Protein AF-A0AAN4ZJK4-F1 (afdb_monomer_lite)

Radius of gyration: 37.12 Å; chains: 1; bounding box: 80×54×122 Å

pLDDT: mean 71.79, std 18.99, range [32.19, 94.19]

Secondary structure (DSSP, 8-state):
---S-TTTTT---TTSPPP-----------STTHHHHGGGGG-TTTHHHHHHH-TTTTTSS---TTS-------------PPPPPGGGHHHHHHTGGGTT-TT---HHHHHH-TTTTT------S------PPP-PPPPPTTTHHHHHHTGGGTTSTTTS-HHHHHH-TTTTT----SS----------------------GGGHHHHHHHGGGTTSTTHHHHHHHH-TTTTT----------------PPPP---PPPP---S-GGGTT-GGGGG-GGGHHHHHHH-TTTTTS---

InterPro domains:
  IPR003582 ShKT domain [PF01549] (26-61)
  IPR003582 ShKT domain [PF01549] (82-119)
  IPR003582 ShKT domain [PF01549] (198-234)
  IPR003582 ShKT domain [PF01549] (260-295)
  IPR003582 ShKT domain [PS51670] (27-61)
  IPR003582 ShKT domain [PS51670] (261-295)
  IPR003582 ShKT domain [SM00254] (26-62)
  IPR003582 ShKT domain [SM00254] (81-122)
  IPR003582 ShKT domain [SM00254] (136-177)
  IPR003582 ShKT domain [SM00254] (197-237)
  IPR003582 ShKT domain [SM00254] (260-296)

Organism: NCBI:txid1317129

Foldseek 3Di:
DPPPDCPPPVQDDPVRDGDPDPDPPPQDAQDPCLLVCLVCCPPPVCVVVCCVHPCVSSVVDDDDPPDDDPPPDDDDPPQPQDDFAPVCVVVLVVCLVVLPDPPPNPPVCQVGVCNSSVPRDDPDPDPPPPPDPPPQDDFAPVCVVVLVVCLVCCPPPPCVDPVCLVGNCRSNVHDDDPPDDDDDDDDDDDDDDDDPQDDFAPVCVVVLVVCLVCCPPPPCVVVCLVGVCRSNVPDDPDDDDPPPPPDPDDDDDDDPDPDDDDAQDPCLVVCLVLCPPVVCVVVCVPGVCVSSVVDDD

Structure (mmCIF, N/CA/C/O backbone):
data_AF-A0AAN4ZJK4-F1
#
_entry.id   AF-A0AAN4ZJK4-F1
#
loop_
_atom_site.group_PDB
_atom_site.id
_atom_site.type_symbol
_atom_site.label_atom_id
_atom_site.label_alt_id
_atom_site.label_comp_id
_atom_site.label_asym_id
_atom_site.label_entity_id
_atom_site.label_seq_id
_atom_site.pdbx_PDB_ins_code
_atom_site.Cartn_x
_atom_site.Cartn_y
_atom_site.Cartn_z
_atom_site.occupancy
_atom_site.B_iso_or_equiv
_atom_site.auth_seq_id
_atom_site.auth_comp_id
_atom_site.auth_asym_id
_atom_site.auth_atom_id
_atom_site.pdbx_PDB_model_num
ATOM 1 N N . MET A 1 1 ? 44.904 19.300 -70.817 1.00 40.44 1 MET A N 1
ATOM 2 C CA . MET A 1 1 ? 44.643 20.603 -70.163 1.00 40.44 1 MET A CA 1
ATOM 3 C C . MET A 1 1 ? 43.526 20.457 -69.135 1.00 40.44 1 MET A C 1
ATOM 5 O O . MET A 1 1 ? 42.362 20.509 -69.503 1.00 40.44 1 MET A O 1
ATOM 9 N N . ARG A 1 2 ? 43.853 20.261 -67.856 1.00 44.22 2 ARG A N 1
ATOM 10 C CA . ARG A 1 2 ? 42.944 20.557 -66.732 1.00 44.22 2 ARG A CA 1
ATOM 11 C C . ARG A 1 2 ? 43.787 21.158 -65.605 1.00 44.22 2 ARG A C 1
ATOM 13 O O . ARG A 1 2 ? 44.008 20.527 -64.588 1.00 44.22 2 ARG A O 1
ATOM 20 N N . ILE A 1 3 ? 44.359 22.333 -65.879 1.00 53.22 3 ILE A N 1
ATOM 21 C CA . ILE A 1 3 ? 45.264 23.056 -64.964 1.00 53.22 3 ILE A CA 1
ATOM 22 C C . ILE A 1 3 ? 44.586 24.294 -64.338 1.00 53.22 3 ILE A C 1
ATOM 24 O O . ILE A 1 3 ? 45.116 24.860 -63.399 1.00 53.22 3 ILE A O 1
ATOM 28 N N . ASN A 1 4 ? 43.377 24.696 -64.755 1.00 52.62 4 ASN A N 1
ATOM 29 C CA . ASN A 1 4 ? 42.874 26.041 -64.426 1.00 52.62 4 ASN A CA 1
ATOM 30 C C . ASN A 1 4 ? 41.478 26.095 -63.783 1.00 52.62 4 ASN A C 1
ATOM 32 O O . ASN A 1 4 ? 40.631 26.849 -64.254 1.00 52.62 4 ASN A O 1
ATOM 36 N N . CYS A 1 5 ? 41.202 25.341 -62.713 1.00 51.41 5 CYS A N 1
ATOM 37 C CA . CYS A 1 5 ? 40.004 25.634 -61.903 1.00 51.41 5 CYS A CA 1
ATOM 38 C C . CYS A 1 5 ? 40.052 25.118 -60.453 1.00 51.41 5 CYS A C 1
ATOM 40 O O . CYS A 1 5 ? 39.083 24.560 -59.954 1.00 51.41 5 CYS A O 1
ATOM 42 N N . ALA A 1 6 ? 41.181 25.300 -59.761 1.00 53.56 6 ALA A N 1
ATOM 43 C CA . ALA A 1 6 ? 41.309 24.910 -58.349 1.00 53.56 6 ALA A CA 1
ATOM 44 C C . ALA A 1 6 ? 40.778 25.965 -57.353 1.00 53.56 6 ALA A C 1
ATOM 46 O O . ALA A 1 6 ? 40.632 25.663 -56.178 1.00 53.56 6 ALA A O 1
ATOM 47 N N . LYS A 1 7 ? 40.481 27.200 -57.796 1.00 50.03 7 LYS A N 1
ATOM 48 C CA . LYS A 1 7 ? 40.103 28.306 -56.890 1.00 50.03 7 LYS A CA 1
ATOM 49 C C . LYS A 1 7 ? 38.601 28.555 -56.735 1.00 50.03 7 LYS A C 1
ATOM 51 O O . LYS A 1 7 ? 38.203 29.168 -55.755 1.00 50.03 7 LYS A O 1
ATOM 56 N N . THR A 1 8 ? 37.759 28.104 -57.666 1.00 54.81 8 THR A N 1
ATOM 57 C CA . THR A 1 8 ? 36.293 28.298 -57.585 1.00 54.81 8 THR A CA 1
ATOM 58 C C . THR A 1 8 ? 35.551 27.071 -57.076 1.00 54.81 8 THR A C 1
ATOM 60 O O . THR A 1 8 ? 34.438 27.191 -56.574 1.00 54.81 8 THR A O 1
ATOM 63 N N . CYS A 1 9 ? 36.166 25.896 -57.179 1.00 55.03 9 CYS A N 1
ATOM 64 C CA . CYS A 1 9 ? 35.652 24.666 -56.606 1.00 55.03 9 CYS A CA 1
ATOM 65 C C . CYS A 1 9 ? 36.565 24.332 -55.429 1.00 55.03 9 CYS A C 1
ATOM 67 O O . CYS A 1 9 ? 37.730 24.019 -55.649 1.00 55.03 9 CYS A O 1
ATOM 69 N N . VAL A 1 10 ? 36.050 24.469 -54.209 1.00 55.84 10 VAL A N 1
ATOM 70 C CA . VAL A 1 10 ? 36.728 24.255 -52.919 1.00 55.84 10 VAL A CA 1
ATOM 71 C C . VAL A 1 10 ? 37.272 22.818 -52.823 1.00 55.84 10 VAL A C 1
ATOM 73 O O . VAL A 1 10 ? 36.664 21.958 -52.198 1.00 55.84 10 VAL A O 1
ATOM 76 N N . TYR A 1 11 ? 38.375 22.525 -53.512 1.00 53.19 11 TYR A N 1
ATOM 77 C CA . TYR A 1 11 ? 38.957 21.179 -53.598 1.00 53.19 11 TYR A CA 1
ATOM 78 C C . TYR A 1 11 ? 40.435 21.120 -53.210 1.00 53.19 11 TYR A C 1
ATOM 80 O O . TYR A 1 11 ? 40.941 20.019 -53.024 1.00 53.19 11 TYR A O 1
ATOM 88 N N . CYS A 1 12 ? 41.130 22.250 -53.054 1.00 53.06 12 CYS A N 1
ATOM 89 C CA . CYS A 1 12 ? 42.523 22.289 -52.599 1.00 53.06 12 CYS A CA 1
ATOM 90 C C . CYS A 1 12 ? 42.744 23.491 -51.670 1.00 53.06 12 CYS A C 1
ATOM 92 O O . CYS A 1 12 ? 42.201 24.565 -51.930 1.00 53.06 12 CYS A O 1
ATOM 94 N N . ASN A 1 13 ? 43.555 23.308 -50.624 1.00 57.88 13 ASN A N 1
ATOM 95 C CA . ASN A 1 13 ? 44.078 24.401 -49.798 1.00 57.88 13 ASN A CA 1
ATOM 96 C C . ASN A 1 13 ? 45.263 25.090 -50.513 1.00 57.88 13 ASN A C 1
ATOM 98 O O . ASN A 1 13 ? 45.833 24.532 -51.457 1.00 57.88 13 ASN A O 1
ATOM 102 N N . ASP A 1 14 ? 45.618 26.312 -50.095 1.00 58.22 14 ASP A N 1
ATOM 103 C CA . ASP A 1 14 ? 46.607 27.184 -50.765 1.00 58.22 14 ASP A CA 1
ATOM 104 C C . ASP A 1 14 ? 48.031 26.593 -50.870 1.00 58.22 14 ASP A C 1
ATOM 106 O O . ASP A 1 14 ? 48.850 27.073 -51.654 1.00 58.22 14 ASP A O 1
ATOM 110 N N . ASP A 1 15 ? 48.325 25.529 -50.128 1.00 61.25 15 ASP A N 1
ATOM 111 C CA . ASP A 1 15 ? 49.585 24.785 -50.114 1.00 61.25 15 ASP A CA 1
ATOM 112 C C . ASP A 1 15 ? 49.640 23.622 -51.127 1.00 61.25 15 ASP A C 1
ATOM 114 O O . ASP A 1 15 ? 50.643 22.914 -51.210 1.00 61.25 15 ASP A O 1
ATOM 118 N N . GLY A 1 16 ? 48.593 23.422 -51.937 1.00 57.16 16 GLY A N 1
ATOM 119 C CA . GLY A 1 16 ? 48.565 22.381 -52.973 1.00 57.16 16 GLY A CA 1
ATOM 120 C C . GLY A 1 16 ? 48.470 20.951 -52.428 1.00 57.16 16 GLY A C 1
ATOM 121 O O . GLY A 1 16 ? 48.561 19.993 -53.198 1.00 57.16 16 GLY A O 1
ATOM 122 N N . SER A 1 17 ? 48.259 20.803 -51.121 1.00 51.75 17 SER A N 1
ATOM 123 C CA . SER A 1 17 ? 48.002 19.521 -50.480 1.00 51.75 17 SER A CA 1
ATOM 124 C C . SER A 1 17 ? 46.529 19.123 -50.678 1.00 51.75 17 SER A C 1
ATOM 126 O O . SER A 1 17 ? 45.648 19.998 -50.661 1.00 51.75 17 SER A O 1
ATOM 128 N N . PRO A 1 18 ? 46.215 17.830 -50.902 1.00 51.00 18 PRO A N 1
ATOM 129 C CA . PRO A 1 18 ? 44.831 17.365 -50.880 1.00 51.00 18 PRO A CA 1
ATOM 130 C C . PRO A 1 18 ? 44.187 17.765 -49.542 1.00 51.00 18 PRO A C 1
ATOM 132 O O . PRO A 1 18 ? 44.875 17.734 -48.520 1.00 51.00 18 PRO A O 1
ATOM 135 N N . PRO A 1 19 ? 42.898 18.160 -49.518 1.00 49.72 19 PRO A N 1
ATOM 136 C CA . PRO A 1 19 ? 42.221 18.510 -48.279 1.00 49.72 19 PRO A CA 1
ATOM 137 C C . PRO A 1 19 ? 42.368 17.321 -47.343 1.00 49.72 19 PRO A C 1
ATOM 139 O O . PRO A 1 19 ? 41.951 16.216 -47.690 1.00 49.72 19 PRO A O 1
ATOM 142 N N . THR A 1 20 ? 43.037 17.533 -46.211 1.00 49.88 20 THR A N 1
ATOM 143 C CA . THR A 1 20 ? 43.257 16.507 -45.201 1.00 49.88 20 THR A CA 1
ATOM 144 C C . THR A 1 20 ? 41.887 15.972 -44.822 1.00 49.88 20 THR A C 1
ATOM 146 O O . THR A 1 20 ? 41.103 16.664 -44.170 1.00 49.88 20 THR A O 1
ATOM 149 N N . THR A 1 21 ? 41.561 14.779 -45.324 1.00 46.19 21 THR A N 1
ATOM 150 C CA . THR A 1 21 ? 40.375 14.033 -44.925 1.00 46.19 21 THR A CA 1
ATOM 151 C C . THR A 1 21 ? 40.377 14.034 -43.403 1.00 46.19 21 THR A C 1
ATOM 153 O O . THR A 1 21 ? 41.402 13.635 -42.842 1.00 46.19 21 THR A O 1
ATOM 156 N N . PRO A 1 22 ? 39.318 14.530 -42.734 1.00 41.94 22 PRO A N 1
ATOM 157 C CA . PRO A 1 22 ? 39.264 14.474 -41.287 1.00 41.94 22 PRO A CA 1
ATOM 158 C C . PRO A 1 22 ? 39.457 13.012 -40.899 1.00 41.94 22 PRO A C 1
ATOM 160 O O . PRO A 1 22 ? 38.705 12.134 -41.327 1.00 41.94 22 PRO A O 1
ATOM 163 N N . GLU A 1 23 ? 40.559 12.779 -40.194 1.00 52.22 23 GLU A N 1
ATOM 164 C CA . GLU A 1 23 ? 40.930 11.522 -39.569 1.00 52.22 23 GLU A CA 1
ATOM 165 C C . GLU A 1 23 ? 39.679 10.952 -38.887 1.00 52.22 23 GLU A C 1
ATOM 167 O O . GLU A 1 23 ? 38.946 11.728 -38.263 1.00 52.22 23 GLU A O 1
ATOM 172 N N . PRO A 1 24 ? 39.343 9.665 -39.087 1.00 51.56 24 PRO A N 1
ATOM 173 C CA . PRO A 1 24 ? 38.101 9.116 -38.571 1.00 51.56 24 PRO A CA 1
ATOM 174 C C . PRO A 1 24 ? 38.121 9.288 -37.056 1.00 51.56 24 PRO A C 1
ATOM 176 O O . PRO A 1 24 ? 38.900 8.625 -36.376 1.00 51.56 24 PRO A O 1
ATOM 179 N N . GLU A 1 25 ? 37.301 10.216 -36.547 1.00 57.25 25 GLU A N 1
ATOM 180 C CA . GLU A 1 25 ? 37.051 10.359 -35.118 1.00 57.25 25 GLU A CA 1
ATOM 181 C C . GLU A 1 25 ? 36.771 8.954 -34.597 1.00 57.25 25 GLU A C 1
ATOM 183 O O . GLU A 1 25 ? 35.876 8.280 -35.116 1.00 57.25 25 GLU A O 1
ATOM 188 N N . GLU A 1 26 ? 37.602 8.484 -33.664 1.00 66.19 26 GLU A N 1
ATOM 189 C CA . GLU A 1 26 ? 37.512 7.137 -33.120 1.00 66.19 26 GLU A CA 1
ATOM 190 C C . GLU A 1 26 ? 36.058 6.862 -32.754 1.00 66.19 26 GLU A C 1
ATOM 192 O O . GLU A 1 26 ? 35.507 7.455 -31.822 1.00 66.19 26 GLU A O 1
ATOM 197 N N . CYS A 1 27 ? 35.406 6.003 -33.540 1.00 79.38 27 CYS A N 1
ATOM 198 C CA . CYS A 1 27 ? 34.006 5.732 -33.319 1.00 79.38 27 CYS A CA 1
ATOM 199 C C . CYS A 1 27 ? 33.888 4.771 -32.148 1.00 79.38 27 CYS A C 1
ATOM 201 O O . CYS A 1 27 ? 33.886 3.551 -32.311 1.00 79.38 27 CYS A O 1
ATOM 203 N N . ILE A 1 28 ? 33.862 5.349 -30.957 1.00 85.50 28 ILE A N 1
ATOM 204 C CA . ILE A 1 28 ? 33.834 4.645 -29.689 1.00 85.50 28 ILE A CA 1
ATOM 205 C C . ILE A 1 28 ? 32.726 5.270 -28.849 1.00 85.50 28 ILE A C 1
ATOM 207 O O . ILE A 1 28 ? 32.511 6.484 -28.843 1.00 85.50 28 ILE A O 1
ATOM 211 N N . ASP A 1 29 ? 32.003 4.422 -28.131 1.00 90.19 29 ASP A N 1
ATOM 212 C CA . ASP A 1 29 ? 31.051 4.880 -27.133 1.00 90.19 29 ASP A CA 1
ATOM 213 C C . ASP A 1 29 ? 31.810 5.512 -25.958 1.00 90.19 29 ASP A C 1
ATOM 215 O O . ASP A 1 29 ? 32.623 4.871 -25.293 1.00 90.19 29 ASP A O 1
ATOM 219 N N . THR A 1 30 ? 31.559 6.795 -25.710 1.00 87.69 30 THR A N 1
ATOM 220 C CA . THR A 1 30 ? 32.221 7.573 -24.651 1.00 87.69 30 THR A CA 1
ATOM 221 C C . THR A 1 30 ? 31.427 7.573 -23.344 1.00 87.69 30 THR A C 1
ATOM 223 O O . THR A 1 30 ? 31.998 7.794 -22.275 1.00 87.69 30 THR A O 1
ATOM 226 N N . ASP A 1 31 ? 30.118 7.303 -23.398 1.00 88.12 31 ASP A N 1
ATOM 227 C CA . ASP A 1 31 ? 29.268 7.144 -22.213 1.00 88.12 31 ASP A CA 1
ATOM 228 C C . ASP A 1 31 ? 29.240 5.675 -21.744 1.00 88.12 31 ASP A C 1
ATOM 230 O O . ASP A 1 31 ? 29.108 4.744 -22.531 1.00 88.12 31 ASP A O 1
ATOM 234 N N . LYS A 1 32 ? 29.274 5.454 -20.424 1.00 88.56 32 LYS A N 1
ATOM 235 C CA . LYS A 1 32 ? 29.218 4.102 -19.827 1.00 88.56 32 LYS A CA 1
ATOM 236 C C . LYS A 1 32 ? 27.835 3.448 -19.899 1.00 88.56 32 LYS A C 1
ATOM 238 O O . LYS A 1 32 ? 27.728 2.231 -19.843 1.00 88.56 32 LYS A O 1
ATOM 243 N N . ASP A 1 33 ? 26.785 4.255 -20.038 1.00 90.81 33 ASP A N 1
ATOM 244 C CA . ASP A 1 33 ? 25.392 3.794 -20.025 1.00 90.81 33 ASP A CA 1
ATOM 245 C C . ASP A 1 33 ? 24.800 3.670 -21.438 1.00 90.81 33 ASP A C 1
ATOM 247 O O . ASP A 1 33 ? 23.579 3.741 -21.602 1.00 90.81 33 ASP A O 1
ATOM 251 N N . CYS A 1 34 ? 25.635 3.565 -22.476 1.00 90.19 34 CYS A N 1
ATOM 252 C CA . CYS A 1 34 ? 25.156 3.528 -23.856 1.00 90.19 34 CYS A CA 1
ATOM 253 C C . CYS A 1 34 ? 24.194 2.360 -24.111 1.00 90.19 34 CYS A C 1
ATOM 255 O O . CYS A 1 34 ? 23.153 2.570 -24.734 1.00 90.19 34 CYS A O 1
ATOM 257 N N . GLU A 1 35 ? 24.457 1.177 -23.544 1.00 90.50 35 GLU A N 1
ATOM 258 C CA . GLU A 1 35 ? 23.571 0.007 -23.660 1.00 90.50 35 GLU A CA 1
ATOM 259 C C . GLU A 1 35 ? 22.161 0.291 -23.116 1.00 90.50 35 GLU A C 1
ATOM 261 O O . GLU A 1 35 ? 21.160 0.024 -23.787 1.00 90.50 35 GLU A O 1
ATOM 266 N N . VAL A 1 36 ? 22.075 0.921 -21.939 1.00 90.56 36 VAL A N 1
ATOM 267 C CA . VAL A 1 36 ? 20.803 1.295 -21.295 1.00 90.56 36 VAL A CA 1
ATOM 268 C C . VAL A 1 36 ? 20.097 2.407 -22.078 1.00 90.56 36 VAL A C 1
ATOM 270 O O . VAL A 1 36 ? 18.872 2.433 -22.183 1.00 90.56 36 VAL A O 1
ATOM 273 N N . LYS A 1 37 ? 20.866 3.327 -22.669 1.00 87.88 37 LYS A N 1
ATOM 274 C CA . LYS A 1 37 ? 20.358 4.472 -23.441 1.00 87.88 37 LYS A CA 1
ATOM 275 C C . LYS A 1 37 ? 20.100 4.150 -24.917 1.00 87.88 37 LYS A C 1
ATOM 277 O O . LYS A 1 37 ? 19.678 5.041 -25.653 1.00 87.88 37 LYS A O 1
ATOM 282 N N . SER A 1 38 ? 20.268 2.903 -25.354 1.00 88.94 38 SER A N 1
ATOM 283 C CA . SER A 1 38 ? 20.064 2.475 -26.748 1.00 88.94 38 SER A CA 1
ATOM 284 C C . SER A 1 38 ? 18.655 2.788 -27.292 1.00 88.94 38 SER A C 1
ATOM 286 O O . SER A 1 38 ? 18.483 3.106 -28.472 1.00 88.94 38 SER A O 1
ATOM 288 N N . GLY A 1 39 ? 17.634 2.830 -26.428 1.00 89.81 39 GLY A N 1
ATOM 289 C CA . GLY A 1 39 ? 16.282 3.277 -26.792 1.00 89.81 39 GLY A CA 1
ATOM 290 C C . GLY A 1 39 ? 16.200 4.741 -27.261 1.00 89.81 39 GLY A C 1
ATOM 291 O O . GLY A 1 39 ? 15.287 5.113 -28.004 1.00 89.81 39 GLY A O 1
ATOM 292 N N . LEU A 1 40 ? 17.174 5.582 -26.893 1.00 91.38 40 LEU A N 1
ATOM 293 C CA . LEU A 1 40 ? 17.231 7.002 -27.257 1.00 91.38 40 LEU A CA 1
ATOM 294 C C . LEU A 1 40 ? 17.819 7.246 -28.652 1.00 91.38 40 LEU A C 1
ATOM 296 O O . LEU A 1 40 ? 17.628 8.335 -29.198 1.00 91.38 40 LEU A O 1
ATOM 300 N N . CYS A 1 41 ? 18.461 6.249 -29.271 1.00 92.12 41 CYS A N 1
ATOM 301 C CA . CYS A 1 41 ? 19.093 6.372 -30.592 1.00 92.12 41 CYS A CA 1
ATOM 302 C C . CYS A 1 41 ? 18.106 6.815 -31.690 1.00 92.12 41 CYS A C 1
ATOM 304 O O . CYS A 1 41 ? 18.474 7.516 -32.634 1.00 92.12 41 CYS A O 1
ATOM 306 N N . ARG A 1 42 ? 16.825 6.439 -31.564 1.00 90.19 42 ARG A N 1
ATOM 307 C CA . ARG A 1 42 ? 15.760 6.780 -32.529 1.00 90.19 42 ARG A CA 1
ATOM 308 C C . ARG A 1 42 ? 14.982 8.046 -32.160 1.00 90.19 42 ARG A C 1
ATOM 310 O O . ARG A 1 42 ? 14.178 8.523 -32.961 1.00 90.19 42 ARG A O 1
ATOM 317 N N . ASN A 1 43 ? 15.210 8.609 -30.974 1.00 92.81 43 ASN A N 1
ATOM 318 C CA . ASN A 1 43 ? 14.494 9.791 -30.512 1.00 92.81 43 ASN A CA 1
ATOM 319 C C . ASN A 1 43 ? 15.126 11.062 -31.101 1.00 92.81 43 ASN A C 1
ATOM 321 O O . ASN A 1 43 ? 16.292 11.359 -30.848 1.00 92.81 43 ASN A O 1
ATOM 325 N N . LYS A 1 44 ? 14.349 11.848 -31.860 1.00 90.25 44 LYS A N 1
ATOM 326 C CA . LYS A 1 44 ? 14.825 13.067 -32.544 1.00 90.25 44 LYS A CA 1
ATOM 327 C C . LYS A 1 44 ? 15.497 14.071 -31.602 1.00 90.25 44 LYS A C 1
ATOM 329 O O . LYS A 1 44 ? 16.468 14.700 -32.010 1.00 90.25 44 LYS A O 1
ATOM 334 N N . ASN A 1 45 ? 15.027 14.175 -30.358 1.00 89.44 45 ASN A N 1
ATOM 335 C CA . ASN A 1 45 ? 15.561 15.123 -29.376 1.00 89.44 45 ASN A CA 1
ATOM 336 C C . ASN A 1 45 ? 16.926 14.691 -28.819 1.00 89.44 45 ASN A C 1
ATOM 338 O O . ASN A 1 45 ? 17.746 15.536 -28.477 1.00 89.44 45 ASN A O 1
ATOM 342 N N . TYR A 1 46 ? 17.190 13.382 -28.761 1.00 87.75 46 TYR A N 1
ATOM 343 C CA . TYR A 1 46 ? 18.413 12.819 -28.173 1.00 87.75 46 TYR A CA 1
ATOM 344 C C . TYR A 1 46 ? 19.392 12.279 -29.216 1.00 87.75 46 TYR A C 1
ATOM 346 O O . TYR A 1 46 ? 20.537 11.983 -28.886 1.00 87.75 46 TYR A O 1
ATOM 354 N N . LYS A 1 47 ? 18.989 12.221 -30.490 1.00 88.25 47 LYS A N 1
ATOM 355 C CA . LYS A 1 47 ? 19.805 11.719 -31.599 1.00 88.25 47 LYS A CA 1
ATOM 356 C C . LYS A 1 47 ? 2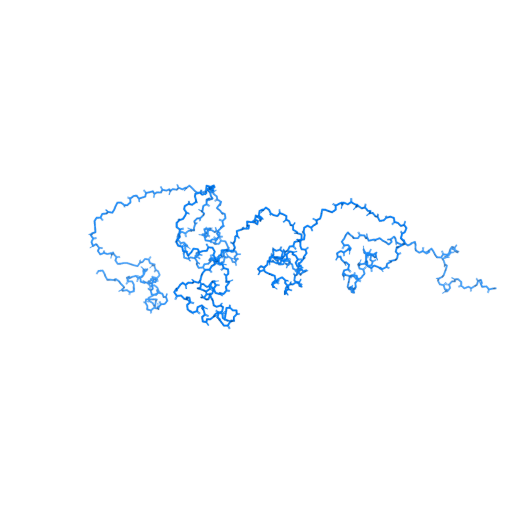1.165 12.415 -31.698 1.00 88.25 47 LYS A C 1
ATOM 358 O O . LYS A 1 47 ? 22.165 11.744 -31.905 1.00 88.25 47 LYS A O 1
ATOM 363 N N . SER A 1 48 ? 21.224 13.737 -31.507 1.00 87.94 48 SER A N 1
ATOM 364 C CA . SER A 1 48 ? 22.492 14.487 -31.555 1.00 87.94 48 SER A CA 1
ATOM 365 C C . SER A 1 48 ? 23.442 14.120 -30.407 1.00 87.94 48 SER A C 1
ATOM 367 O O . SER A 1 48 ? 24.646 14.012 -30.620 1.00 87.94 48 SER A O 1
ATOM 369 N N . MET A 1 49 ? 22.908 13.877 -29.205 1.00 88.06 49 MET A N 1
ATOM 370 C CA . MET A 1 49 ? 23.695 13.411 -28.059 1.00 88.06 49 MET A CA 1
ATOM 371 C C . MET A 1 49 ? 24.181 11.978 -28.283 1.00 88.06 49 MET A C 1
ATOM 373 O O . MET A 1 49 ? 25.354 11.690 -28.072 1.00 88.06 49 MET A O 1
ATOM 377 N N . MET A 1 50 ? 23.292 11.100 -28.747 1.00 91.19 50 MET A N 1
ATOM 378 C CA . MET A 1 50 ? 23.599 9.698 -29.017 1.00 91.19 50 MET A CA 1
ATOM 379 C C . MET A 1 50 ? 24.635 9.534 -30.134 1.00 91.19 50 MET A C 1
ATOM 381 O O . MET A 1 50 ? 25.516 8.695 -30.023 1.00 91.19 50 MET A O 1
ATOM 385 N N . LEU A 1 51 ? 24.601 10.390 -31.156 1.00 89.31 51 LEU A N 1
ATOM 386 C CA . LEU A 1 51 ? 25.592 10.401 -32.233 1.00 89.31 51 LEU A CA 1
ATOM 387 C C . LEU A 1 51 ? 26.994 10.815 -31.767 1.00 89.31 51 LEU A C 1
ATOM 389 O O . LEU A 1 51 ? 27.971 10.409 -32.375 1.00 89.31 51 LEU A O 1
ATOM 393 N N . LYS A 1 52 ? 27.105 11.594 -30.686 1.00 88.62 52 LYS A N 1
ATOM 394 C CA . LYS A 1 52 ? 28.403 11.987 -30.113 1.00 88.62 52 LYS A CA 1
ATOM 395 C C . LYS A 1 52 ? 28.892 11.038 -29.026 1.00 88.62 52 LYS A C 1
ATOM 397 O O . LYS A 1 52 ? 30.091 10.880 -28.849 1.00 88.62 52 LYS A O 1
ATOM 402 N N . ARG A 1 53 ? 27.968 10.480 -28.240 1.00 90.31 53 ARG A N 1
ATOM 403 C CA . ARG A 1 53 ? 28.307 9.737 -27.021 1.00 90.31 53 ARG A CA 1
ATOM 404 C C . ARG A 1 53 ? 28.210 8.229 -27.146 1.00 90.31 53 ARG A C 1
ATOM 406 O O . ARG A 1 53 ? 28.942 7.533 -26.457 1.00 90.31 53 ARG A O 1
ATOM 413 N N . CYS A 1 54 ? 27.308 7.754 -27.994 1.00 92.94 54 CYS A N 1
ATOM 414 C CA . CYS A 1 54 ? 27.028 6.338 -28.184 1.00 92.94 54 CYS A CA 1
ATOM 415 C C . CYS A 1 54 ? 26.949 5.956 -29.679 1.00 92.94 54 CYS A C 1
ATOM 417 O O . CYS A 1 54 ? 25.968 5.323 -30.093 1.00 92.94 54 CYS A O 1
ATOM 419 N N . PRO A 1 55 ? 27.894 6.396 -30.535 1.00 90.81 55 PRO A N 1
ATOM 420 C CA . PRO A 1 55 ? 27.788 6.181 -31.972 1.00 90.81 55 PRO A CA 1
ATOM 421 C C . PRO A 1 55 ? 27.884 4.702 -32.375 1.00 90.81 55 PRO A C 1
ATOM 423 O O . PRO A 1 55 ? 27.241 4.320 -33.356 1.00 90.81 55 PRO A O 1
ATOM 426 N N . VAL A 1 56 ? 28.597 3.866 -31.612 1.00 90.38 56 VAL A N 1
ATOM 427 C CA . VAL A 1 56 ? 28.714 2.422 -31.868 1.00 90.38 56 VAL A CA 1
ATOM 428 C C . VAL A 1 56 ? 27.440 1.716 -31.425 1.00 90.38 56 VAL A C 1
ATOM 430 O O . VAL A 1 56 ? 26.811 1.034 -32.234 1.00 90.38 56 VAL A O 1
ATOM 433 N N . THR A 1 57 ? 26.995 1.942 -30.183 1.00 90.69 57 THR A N 1
ATOM 434 C CA . THR A 1 57 ? 25.755 1.335 -29.662 1.00 90.69 57 THR A CA 1
ATOM 435 C C . THR A 1 57 ? 24.531 1.709 -30.504 1.00 90.69 57 THR A C 1
ATOM 437 O O . THR A 1 57 ? 23.639 0.886 -30.715 1.00 90.69 57 THR A O 1
ATOM 440 N N . CYS A 1 58 ? 24.474 2.936 -31.025 1.00 90.50 58 CYS A N 1
ATOM 441 C CA . CYS A 1 58 ? 23.379 3.373 -31.889 1.00 90.50 58 CYS A CA 1
ATOM 442 C C . CYS A 1 58 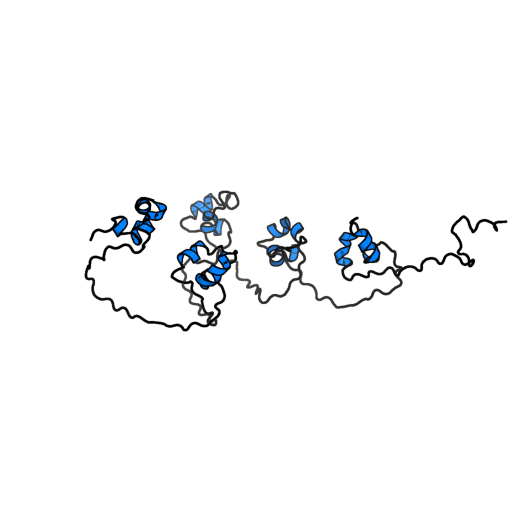? 23.535 2.984 -33.366 1.00 90.50 58 CYS A C 1
ATOM 444 O O . CYS A 1 58 ? 22.631 3.274 -34.156 1.00 90.50 58 CYS A O 1
ATOM 446 N N . GLY A 1 59 ? 24.650 2.356 -33.750 1.00 88.06 59 GLY A N 1
ATOM 447 C CA . GLY A 1 59 ? 24.930 1.954 -35.129 1.00 88.06 59 GLY A CA 1
ATOM 448 C C . GLY A 1 59 ? 25.093 3.131 -36.093 1.00 88.06 59 GLY A C 1
ATOM 449 O O . GLY A 1 59 ? 24.775 3.011 -37.274 1.00 88.06 59 GLY A O 1
ATOM 450 N N . PHE A 1 60 ? 25.534 4.290 -35.597 1.00 86.88 60 PHE A N 1
ATOM 451 C CA . PHE A 1 60 ? 25.814 5.469 -36.422 1.00 86.88 60 PHE A CA 1
ATOM 452 C C . PHE A 1 60 ? 27.172 5.401 -37.121 1.00 86.88 60 PHE A C 1
ATOM 454 O O . PHE A 1 60 ? 27.434 6.203 -38.015 1.00 86.88 60 PHE A O 1
ATOM 461 N N . CYS A 1 61 ? 28.002 4.429 -36.758 1.00 83.06 61 CYS A N 1
ATOM 462 C CA . CYS A 1 61 ? 29.238 4.111 -37.448 1.00 83.06 61 CYS A CA 1
ATOM 463 C C . CYS A 1 61 ? 29.403 2.598 -37.596 1.00 83.06 61 CYS A C 1
ATOM 465 O O . CYS A 1 61 ? 28.748 1.805 -36.918 1.00 83.06 61 CYS A O 1
ATOM 467 N N . ILE A 1 62 ? 30.300 2.215 -38.497 1.00 71.62 62 ILE A N 1
ATOM 468 C CA . ILE A 1 62 ? 30.684 0.831 -38.742 1.00 71.62 62 ILE A CA 1
ATOM 469 C C . ILE A 1 62 ? 32.096 0.693 -38.184 1.00 71.62 62 ILE A C 1
ATOM 471 O O . ILE A 1 62 ? 33.012 1.347 -38.675 1.00 71.62 62 ILE A O 1
ATOM 475 N N . VAL A 1 63 ? 32.255 -0.103 -37.130 1.00 68.94 63 VAL A N 1
ATOM 476 C CA . VAL A 1 63 ? 33.575 -0.495 -36.628 1.00 68.94 63 VAL A CA 1
ATOM 477 C C . VAL A 1 63 ? 33.986 -1.795 -37.315 1.00 68.94 63 VAL A C 1
ATOM 479 O O . VAL A 1 63 ? 33.204 -2.748 -37.357 1.00 68.94 63 VAL A O 1
ATOM 482 N N . ASP A 1 64 ? 35.192 -1.835 -37.879 1.00 60.72 64 ASP A N 1
ATOM 483 C CA . ASP A 1 64 ? 35.747 -3.063 -38.447 1.00 60.72 64 ASP A CA 1
ATOM 484 C C . ASP A 1 64 ? 36.011 -4.093 -37.328 1.00 60.72 64 ASP A C 1
ATOM 486 O O . ASP A 1 64 ? 36.522 -3.736 -36.261 1.00 60.72 64 ASP A O 1
ATOM 490 N N . PRO A 1 65 ? 35.694 -5.385 -37.534 1.00 58.06 65 PRO A N 1
ATOM 491 C CA . PRO A 1 65 ? 35.719 -6.416 -36.488 1.00 58.06 65 PRO A CA 1
ATOM 492 C C . PRO A 1 65 ? 37.126 -6.831 -36.008 1.00 58.06 65 PRO A C 1
ATOM 494 O O . PRO A 1 65 ? 37.268 -7.840 -35.320 1.00 58.06 65 PRO A O 1
ATOM 497 N N . THR A 1 66 ? 38.179 -6.090 -36.356 1.00 47.81 66 THR A N 1
ATOM 498 C CA . THR A 1 66 ? 39.577 -6.446 -36.064 1.00 47.81 66 THR A CA 1
ATOM 499 C C . THR A 1 66 ? 40.133 -5.877 -34.758 1.00 47.81 66 THR A C 1
ATOM 501 O O . THR A 1 66 ? 41.270 -6.187 -34.407 1.00 47.81 66 THR A O 1
ATOM 504 N N . THR A 1 67 ? 39.356 -5.103 -33.998 1.00 45.97 67 THR A N 1
ATOM 505 C CA . THR A 1 67 ? 39.803 -4.551 -32.709 1.00 45.97 67 THR A CA 1
ATOM 506 C C . THR A 1 67 ? 39.258 -5.399 -31.553 1.00 45.97 67 THR A C 1
ATOM 508 O O . THR A 1 67 ? 38.038 -5.544 -31.434 1.00 45.97 67 THR A O 1
ATOM 511 N N . PRO A 1 68 ? 40.110 -5.988 -30.689 1.00 43.31 68 PRO A N 1
ATOM 512 C CA . PRO A 1 68 ? 39.642 -6.816 -29.587 1.00 43.31 68 PRO A CA 1
ATOM 513 C C . PRO A 1 68 ? 38.804 -5.968 -28.627 1.00 43.31 68 PRO A C 1
ATOM 515 O O . PRO A 1 68 ? 39.288 -5.010 -28.025 1.00 43.31 68 PRO A O 1
ATOM 518 N N . LYS A 1 69 ? 37.531 -6.351 -28.481 1.00 47.53 69 LYS A N 1
ATOM 519 C CA . LYS A 1 69 ? 36.621 -5.875 -27.436 1.00 47.53 69 LYS A CA 1
ATOM 520 C C . LYS A 1 69 ? 37.366 -5.893 -26.091 1.00 47.53 69 LYS A C 1
ATOM 522 O O . LYS A 1 69 ? 37.960 -6.935 -25.785 1.00 47.53 69 LYS A O 1
ATOM 527 N N . PRO A 1 70 ? 37.317 -4.829 -25.261 1.00 41.81 70 PRO A N 1
ATOM 528 C CA . PRO A 1 70 ? 37.742 -4.930 -23.875 1.00 41.81 70 PRO A CA 1
ATOM 529 C C . PRO A 1 70 ? 36.847 -5.974 -23.209 1.00 41.81 70 PRO A C 1
ATOM 531 O O . PRO A 1 70 ? 35.696 -5.735 -22.850 1.00 41.81 70 PRO A O 1
ATOM 534 N N . THR A 1 71 ? 37.369 -7.193 -23.155 1.00 39.66 71 THR A N 1
ATOM 535 C CA . THR A 1 71 ? 36.719 -8.353 -22.572 1.00 39.66 71 THR A CA 1
ATOM 536 C C . THR A 1 71 ? 37.121 -8.341 -21.115 1.00 39.66 71 THR A C 1
ATOM 538 O O . THR A 1 71 ? 38.045 -9.033 -20.696 1.00 39.66 71 THR A O 1
ATOM 541 N N . THR A 1 72 ? 36.443 -7.512 -20.326 1.00 34.34 72 THR A N 1
ATOM 542 C CA . THR A 1 72 ? 36.396 -7.743 -18.886 1.00 34.34 72 THR A CA 1
ATOM 543 C C . THR A 1 72 ? 35.462 -8.925 -18.673 1.00 34.34 72 THR A C 1
ATOM 545 O O . THR A 1 72 ? 34.257 -8.783 -18.489 1.00 34.34 72 THR A O 1
ATOM 548 N N . SER A 1 73 ? 36.048 -10.117 -18.781 1.00 43.88 73 SER A N 1
ATOM 549 C CA . SER A 1 73 ? 35.493 -11.338 -18.223 1.00 43.88 73 SER A CA 1
ATOM 550 C C . SER A 1 73 ? 35.436 -11.149 -16.713 1.00 43.88 73 SER A C 1
ATOM 552 O O . SER A 1 73 ? 36.445 -11.235 -16.016 1.00 43.88 73 SER A O 1
ATOM 554 N N . THR A 1 74 ? 34.261 -10.816 -16.202 1.00 35.19 74 THR A N 1
ATOM 555 C CA . THR A 1 74 ? 33.900 -11.151 -14.833 1.00 35.19 74 THR A CA 1
ATOM 556 C C . THR A 1 74 ? 32.775 -12.148 -14.960 1.00 35.19 74 THR A C 1
ATOM 558 O O . THR A 1 74 ? 31.677 -11.819 -15.400 1.00 35.19 74 THR A O 1
ATOM 561 N N . GLU A 1 75 ? 33.141 -13.388 -14.666 1.00 44.62 75 GLU A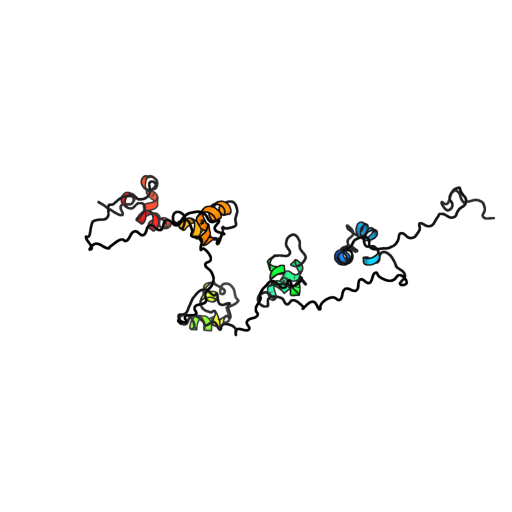 N 1
ATOM 562 C CA . GLU A 1 75 ? 32.275 -14.515 -14.372 1.00 44.62 75 GLU A CA 1
ATOM 563 C C . GLU A 1 75 ? 31.021 -14.004 -13.648 1.00 44.62 75 GLU A C 1
ATOM 565 O O . GLU A 1 75 ? 31.062 -13.555 -12.502 1.00 44.62 75 GLU A O 1
ATOM 570 N N . SER A 1 76 ? 29.920 -13.941 -14.395 1.00 42.25 76 SER A N 1
ATOM 571 C CA . SER A 1 76 ? 28.624 -13.534 -13.876 1.00 42.25 76 SER A CA 1
ATOM 572 C C . SER A 1 76 ? 28.114 -14.703 -13.039 1.00 42.25 76 SER A C 1
ATOM 574 O O . SER A 1 76 ? 27.996 -15.804 -13.586 1.00 42.25 76 SER A O 1
ATOM 576 N N . PRO A 1 77 ? 27.833 -14.527 -11.736 1.00 43.16 77 PRO A N 1
ATOM 577 C CA . PRO A 1 77 ? 27.127 -15.563 -11.013 1.00 43.16 77 PRO A CA 1
ATOM 578 C C . PRO A 1 77 ? 25.753 -15.671 -11.670 1.00 43.16 77 PRO A C 1
ATOM 580 O O . PRO A 1 77 ? 25.111 -14.652 -11.927 1.00 43.16 77 PRO A O 1
ATOM 583 N N . GLU A 1 78 ? 25.341 -16.896 -11.980 1.00 45.94 78 GLU A N 1
ATOM 584 C CA . GLU A 1 78 ? 23.995 -17.245 -12.424 1.00 45.94 78 GLU A CA 1
ATOM 585 C C . GLU A 1 78 ? 22.973 -16.414 -11.633 1.00 45.94 78 GLU A C 1
ATOM 587 O O . GLU A 1 78 ? 22.745 -16.641 -10.444 1.00 45.94 78 GLU A O 1
ATOM 592 N N . ILE A 1 79 ? 22.418 -15.373 -12.264 1.00 49.34 79 ILE A N 1
ATOM 593 C CA . ILE A 1 79 ? 21.411 -14.535 -11.624 1.00 49.34 79 ILE A CA 1
ATOM 594 C C . ILE A 1 79 ? 20.185 -15.425 -11.494 1.00 49.34 79 ILE A C 1
ATOM 596 O O . ILE A 1 79 ? 19.475 -15.675 -12.471 1.00 49.34 79 ILE A O 1
ATOM 600 N N . THR A 1 80 ? 19.963 -15.923 -10.280 1.00 53.28 80 THR A N 1
ATOM 601 C CA . THR A 1 80 ? 18.725 -16.564 -9.855 1.00 53.28 80 THR A CA 1
ATOM 602 C C . THR A 1 80 ? 17.568 -15.724 -10.375 1.00 53.28 80 THR A C 1
ATOM 604 O O . THR A 1 80 ? 17.380 -14.584 -9.946 1.00 53.28 80 THR A O 1
ATOM 607 N N . LYS A 1 81 ? 16.823 -16.257 -11.349 1.00 59.09 81 LYS A N 1
ATOM 608 C CA . LYS A 1 81 ? 15.652 -15.577 -11.903 1.00 59.09 81 LYS A CA 1
ATOM 609 C C . LYS A 1 81 ? 14.708 -15.254 -10.749 1.00 59.09 81 LYS A C 1
ATOM 611 O O . LYS A 1 81 ? 14.232 -16.150 -10.057 1.00 59.09 81 LYS A O 1
ATOM 616 N N . CYS A 1 82 ? 14.476 -13.968 -10.531 1.00 72.50 82 CYS A N 1
ATOM 617 C CA . CYS A 1 82 ? 13.506 -13.491 -9.564 1.00 72.50 82 CYS A CA 1
ATOM 618 C C . CYS A 1 82 ? 12.105 -13.789 -10.097 1.00 72.50 82 CYS A C 1
ATOM 620 O O . CYS A 1 82 ? 11.808 -13.491 -11.253 1.00 72.50 82 CYS A O 1
ATOM 622 N N . PHE A 1 83 ? 11.245 -14.352 -9.259 1.00 79.69 83 PHE A N 1
ATOM 623 C CA . PHE A 1 83 ? 9.827 -14.497 -9.569 1.00 79.69 83 PHE A CA 1
ATOM 624 C C . PHE A 1 83 ? 9.047 -13.353 -8.925 1.00 79.69 83 PHE A C 1
ATOM 626 O O . PHE A 1 83 ? 9.472 -12.788 -7.914 1.00 79.69 83 PHE A O 1
ATOM 633 N N . ASP A 1 84 ? 7.919 -12.993 -9.530 1.00 84.19 84 ASP A N 1
ATOM 634 C CA . ASP A 1 84 ? 6.980 -12.065 -8.906 1.00 84.19 84 ASP A CA 1
ATOM 635 C C . ASP A 1 84 ? 6.290 -12.717 -7.715 1.00 84.19 84 ASP A C 1
ATOM 637 O O . ASP A 1 84 ? 6.160 -13.943 -7.649 1.00 84.19 84 ASP A O 1
ATOM 641 N N . ASP A 1 85 ? 5.806 -11.886 -6.796 1.00 81.81 85 ASP A N 1
ATOM 642 C CA . ASP A 1 85 ? 4.905 -12.353 -5.755 1.00 81.81 85 ASP A CA 1
ATOM 643 C C . ASP A 1 85 ? 3.632 -12.916 -6.421 1.00 81.81 85 ASP A C 1
ATOM 645 O O . ASP A 1 85 ? 2.943 -12.183 -7.145 1.00 81.81 85 ASP A O 1
ATOM 649 N N . PRO A 1 86 ? 3.295 -14.202 -6.211 1.00 80.75 86 PRO A N 1
ATOM 650 C CA . PRO A 1 86 ? 2.145 -14.825 -6.855 1.00 80.75 86 PRO A CA 1
ATOM 651 C C . PRO A 1 86 ? 0.822 -14.146 -6.482 1.00 80.75 86 PRO A C 1
ATOM 653 O O . PRO A 1 86 ? -0.090 -14.122 -7.311 1.00 80.75 86 PRO A O 1
ATOM 656 N N . ALA A 1 87 ? 0.722 -13.523 -5.301 1.00 81.00 87 ALA A N 1
ATOM 657 C CA . ALA A 1 87 ? -0.462 -12.762 -4.903 1.00 81.00 87 ALA A CA 1
ATOM 658 C C . ALA A 1 87 ? -0.643 -11.477 -5.730 1.00 81.00 87 ALA A C 1
ATOM 660 O O . ALA A 1 87 ? -1.754 -10.960 -5.842 1.00 81.00 87 ALA A O 1
ATOM 661 N N . MET A 1 88 ? 0.434 -10.976 -6.343 1.00 79.06 88 MET A N 1
ATOM 662 C CA . MET A 1 88 ? 0.449 -9.721 -7.099 1.00 79.06 88 MET A CA 1
ATOM 663 C C . MET A 1 88 ? 0.665 -9.921 -8.600 1.00 79.06 88 MET A C 1
ATOM 665 O O . MET A 1 88 ? 0.764 -8.940 -9.335 1.00 79.06 88 MET A O 1
ATOM 669 N N . ALA A 1 89 ? 0.655 -11.162 -9.090 1.00 81.06 89 ALA A N 1
ATOM 670 C CA . ALA A 1 89 ? 0.924 -11.487 -10.490 1.00 81.06 89 ALA A CA 1
ATOM 671 C C . ALA A 1 89 ? 0.001 -10.754 -11.487 1.00 81.06 89 ALA A C 1
ATOM 673 O O . ALA A 1 89 ? 0.462 -10.312 -12.540 1.00 81.06 89 ALA A O 1
ATOM 674 N N . HIS A 1 90 ? -1.287 -10.581 -11.161 1.00 82.69 90 HIS A N 1
ATOM 675 C CA . HIS A 1 90 ? -2.223 -9.808 -11.993 1.00 82.69 90 HIS A CA 1
ATOM 676 C C . HIS A 1 90 ? -1.828 -8.327 -12.055 1.00 82.69 90 HIS A C 1
ATOM 678 O O . HIS A 1 90 ? -1.740 -7.742 -13.131 1.00 82.69 90 HIS A O 1
ATOM 684 N N . VAL A 1 91 ? -1.492 -7.748 -10.899 1.00 82.38 91 VAL A N 1
ATOM 685 C CA . VAL A 1 91 ? -1.077 -6.346 -10.766 1.00 82.38 91 VAL A CA 1
ATOM 686 C C . VAL A 1 91 ? 0.244 -6.098 -11.496 1.00 82.38 91 VAL A C 1
ATOM 688 O O . VAL A 1 91 ? 0.366 -5.079 -12.175 1.00 82.38 91 VAL A O 1
ATOM 691 N N . CYS A 1 92 ? 1.202 -7.026 -11.409 1.00 84.19 92 CYS A N 1
ATOM 692 C CA . CYS A 1 92 ? 2.475 -6.952 -12.127 1.00 84.19 92 CYS A CA 1
ATOM 693 C C . CYS A 1 92 ? 2.272 -6.982 -13.646 1.00 84.19 92 CYS A C 1
ATOM 695 O O . CYS A 1 92 ? 2.828 -6.140 -14.348 1.00 84.19 92 CYS A O 1
ATOM 697 N N . LYS A 1 93 ? 1.418 -7.881 -14.154 1.00 87.25 93 LYS A N 1
ATOM 698 C CA . LYS A 1 93 ? 1.112 -7.973 -15.591 1.00 87.25 93 LYS A CA 1
ATOM 699 C C . LYS A 1 93 ? 0.425 -6.716 -16.125 1.00 87.25 93 LYS A C 1
ATOM 701 O O . LYS A 1 93 ? 0.845 -6.182 -17.147 1.00 87.25 93 LYS A O 1
ATOM 706 N N . GLU A 1 94 ? -0.596 -6.216 -15.432 1.00 83.62 94 GLU A N 1
ATOM 707 C CA . GLU A 1 94 ? -1.337 -5.020 -15.862 1.00 83.62 94 GLU A CA 1
ATOM 708 C C . GLU A 1 94 ? -0.495 -3.740 -15.801 1.00 83.62 94 GLU A C 1
ATOM 710 O O . GLU A 1 94 ? -0.672 -2.822 -16.602 1.00 83.62 94 GLU A O 1
ATOM 715 N N . ASN A 1 95 ? 0.453 -3.676 -14.863 1.00 79.00 95 ASN A N 1
ATOM 716 C CA . ASN A 1 95 ? 1.262 -2.488 -14.607 1.00 79.00 95 ASN A CA 1
ATOM 717 C C . ASN A 1 95 ? 2.718 -2.627 -15.070 1.00 79.00 95 ASN A C 1
ATOM 719 O O . ASN A 1 95 ? 3.552 -1.821 -14.663 1.00 79.00 95 ASN A O 1
ATOM 723 N N . ALA A 1 96 ? 3.029 -3.577 -15.956 1.00 81.44 96 ALA A N 1
ATOM 724 C CA . ALA A 1 96 ? 4.384 -3.782 -16.480 1.00 81.44 96 ALA A CA 1
ATOM 725 C C . ALA A 1 96 ? 4.965 -2.515 -17.145 1.00 81.44 96 ALA A C 1
ATOM 727 O O . ALA A 1 96 ? 6.138 -2.192 -16.998 1.00 81.44 96 ALA A O 1
ATOM 728 N N . HIS A 1 97 ? 4.118 -1.708 -17.788 1.00 82.44 97 HIS A N 1
ATOM 729 C CA . HIS A 1 97 ? 4.505 -0.415 -18.365 1.00 82.44 97 HIS A CA 1
ATOM 730 C C . HIS A 1 97 ? 4.972 0.621 -17.319 1.00 82.44 97 HIS A C 1
ATOM 732 O O . HIS A 1 97 ? 5.555 1.643 -17.671 1.00 82.44 97 HIS A O 1
ATOM 738 N N . ARG A 1 98 ? 4.716 0.383 -16.025 1.00 76.88 98 ARG A N 1
ATOM 739 C CA . ARG A 1 98 ? 5.097 1.261 -14.906 1.00 76.88 98 ARG A CA 1
ATOM 740 C C . ARG A 1 98 ? 6.435 0.877 -14.273 1.00 76.88 98 ARG A C 1
ATOM 742 O O . ARG A 1 98 ? 6.855 1.545 -13.330 1.00 76.88 98 ARG A O 1
ATOM 749 N N . CYS A 1 99 ? 7.099 -0.168 -14.771 1.00 77.75 99 CYS A N 1
ATOM 750 C CA . CYS A 1 99 ? 8.427 -0.579 -14.310 1.00 77.75 99 CYS A CA 1
ATOM 751 C C . CYS A 1 99 ? 9.506 0.493 -14.580 1.00 77.75 99 CYS A C 1
ATOM 753 O O . CYS A 1 99 ? 10.502 0.544 -13.861 1.00 77.75 99 CYS A O 1
ATOM 755 N N . GLU A 1 100 ? 9.285 1.381 -15.559 1.00 71.50 100 GLU A N 1
ATOM 756 C CA . GLU A 1 100 ? 10.290 2.331 -16.069 1.00 71.50 100 GLU A CA 1
ATOM 757 C C . GLU A 1 100 ? 9.949 3.816 -15.818 1.00 71.50 100 GLU A C 1
ATOM 759 O O . GLU A 1 100 ? 10.693 4.705 -16.228 1.00 71.50 100 GLU A O 1
ATOM 764 N N . VAL A 1 101 ? 8.831 4.121 -15.145 1.00 70.31 101 VAL A N 1
ATOM 765 C CA . VAL A 1 101 ? 8.342 5.505 -14.995 1.00 70.31 101 VAL A CA 1
ATOM 766 C C . VAL A 1 101 ? 8.887 6.152 -13.711 1.00 70.31 101 VAL A C 1
ATOM 768 O O . VAL A 1 101 ? 8.442 5.859 -12.602 1.00 70.31 101 VAL A O 1
ATOM 771 N N . GLU A 1 102 ? 9.847 7.066 -13.858 1.00 63.72 102 GLU A N 1
ATOM 772 C CA . GLU A 1 102 ? 10.343 7.953 -12.788 1.00 63.72 102 GLU A CA 1
ATOM 773 C C . GLU A 1 102 ? 9.288 9.030 -12.416 1.00 63.72 102 GLU A C 1
ATOM 775 O O . GLU A 1 102 ? 8.497 9.428 -13.275 1.00 63.72 102 GLU A O 1
ATOM 780 N N . PRO A 1 103 ? 9.217 9.513 -11.154 1.00 54.44 103 PRO A N 1
ATOM 781 C CA . PRO A 1 103 ? 10.213 9.390 -10.085 1.00 54.44 103 PRO A CA 1
ATOM 782 C C . PRO A 1 103 ? 9.953 8.219 -9.126 1.00 54.44 103 PRO A C 1
ATOM 784 O O . PRO A 1 103 ? 10.519 8.145 -8.036 1.00 54.44 103 PRO A O 1
ATOM 787 N N . PHE A 1 104 ? 9.059 7.301 -9.496 1.00 49.38 104 PHE A N 1
ATOM 788 C CA . PHE A 1 104 ? 8.716 6.166 -8.659 1.00 49.38 104 PHE A CA 1
ATOM 789 C C . PHE A 1 104 ? 8.598 4.917 -9.522 1.00 49.38 104 PHE A C 1
ATOM 791 O O . PHE A 1 104 ? 7.488 4.524 -9.887 1.00 49.38 104 PHE A O 1
ATOM 798 N N . LYS A 1 105 ? 9.729 4.210 -9.689 1.00 61.16 105 LYS A N 1
ATOM 799 C CA . LYS A 1 105 ? 9.731 2.742 -9.607 1.00 61.16 105 LYS A CA 1
ATOM 800 C C . LYS A 1 105 ? 8.871 2.417 -8.401 1.00 61.16 105 LYS A C 1
ATOM 802 O O . LYS A 1 105 ? 9.320 2.622 -7.269 1.00 61.16 105 LYS A O 1
ATOM 807 N N . SER A 1 106 ? 7.581 2.148 -8.612 1.00 65.62 106 SER A N 1
ATOM 808 C CA . SER A 1 106 ? 6.660 2.249 -7.485 1.00 65.62 106 SER A CA 1
ATOM 809 C C . SER A 1 106 ? 7.185 1.287 -6.428 1.00 65.62 106 SER A C 1
ATOM 811 O O . SER A 1 106 ? 7.566 0.164 -6.760 1.00 65.62 106 SER A O 1
ATOM 813 N N . LYS A 1 107 ? 7.313 1.735 -5.172 1.00 70.44 107 LYS A N 1
ATOM 814 C CA . LYS A 1 107 ? 7.844 0.880 -4.091 1.00 70.44 107 LYS A CA 1
ATOM 815 C C . LYS A 1 107 ? 7.153 -0.489 -4.091 1.00 70.44 107 LYS A C 1
ATOM 817 O O . LYS A 1 107 ? 7.742 -1.489 -3.719 1.00 70.44 107 LYS A O 1
ATOM 822 N N . HIS A 1 108 ? 5.915 -0.496 -4.576 1.00 76.44 108 HIS A N 1
ATOM 823 C CA . HIS A 1 108 ? 5.108 -1.646 -4.919 1.00 76.44 108 HIS A CA 1
ATOM 824 C C . HIS A 1 108 ? 5.697 -2.542 -6.035 1.00 76.44 108 HIS A C 1
ATOM 826 O O . HIS A 1 108 ? 5.941 -3.714 -5.779 1.00 76.44 108 HIS A O 1
ATOM 832 N N . MET A 1 109 ? 5.984 -2.025 -7.237 1.00 78.75 109 MET A N 1
ATOM 833 C CA . MET A 1 109 ? 6.613 -2.794 -8.329 1.00 78.75 109 MET A CA 1
ATOM 834 C C . MET A 1 109 ? 8.016 -3.299 -7.959 1.00 78.75 109 MET A C 1
ATOM 836 O O . MET A 1 109 ? 8.337 -4.448 -8.236 1.00 78.75 109 MET A O 1
ATOM 840 N N . VAL A 1 110 ? 8.826 -2.494 -7.261 1.00 80.25 110 VAL A N 1
ATOM 841 C CA . VAL A 1 110 ? 10.169 -2.915 -6.802 1.00 80.25 110 VAL A CA 1
ATOM 842 C C . VAL A 1 110 ? 10.089 -4.021 -5.747 1.00 80.25 110 VAL A C 1
ATOM 844 O O . VAL A 1 110 ? 10.974 -4.870 -5.660 1.00 80.25 110 VAL A O 1
ATOM 847 N N . LYS A 1 111 ? 9.029 -4.023 -4.933 1.00 82.69 111 LYS A N 1
ATOM 848 C CA . LYS A 1 111 ? 8.839 -5.007 -3.866 1.00 82.69 111 LYS A CA 1
ATOM 849 C C . LYS A 1 111 ? 8.254 -6.322 -4.378 1.00 82.69 111 LYS A C 1
ATOM 851 O O . LYS A 1 111 ? 8.750 -7.369 -3.977 1.00 82.69 111 LYS A O 1
ATOM 856 N N . PHE A 1 112 ? 7.237 -6.260 -5.236 1.00 84.50 112 PHE A N 1
ATOM 857 C CA . PHE A 1 112 ? 6.406 -7.419 -5.582 1.00 84.50 112 PHE A CA 1
ATOM 858 C C . PHE A 1 112 ? 6.551 -7.894 -7.032 1.00 84.50 112 PHE A C 1
ATOM 860 O O . PHE A 1 112 ? 6.254 -9.050 -7.309 1.00 84.50 112 PHE A O 1
ATOM 867 N N . CYS A 1 113 ? 7.029 -7.042 -7.943 1.00 87.00 113 CYS A N 1
ATOM 868 C CA . CYS A 1 113 ? 7.102 -7.335 -9.378 1.00 87.00 113 CYS A CA 1
ATOM 869 C C . CYS A 1 113 ? 8.549 -7.432 -9.876 1.00 87.00 113 CYS A C 1
ATOM 871 O O . CYS A 1 113 ? 8.896 -6.920 -10.941 1.00 87.00 113 CYS A O 1
ATOM 873 N N . LYS A 1 114 ? 9.426 -8.034 -9.061 1.00 86.31 114 LYS A N 1
ATOM 874 C CA . LYS A 1 114 ? 10.863 -8.143 -9.350 1.00 86.31 114 LYS A CA 1
ATOM 875 C C . LYS A 1 114 ? 11.146 -8.979 -10.601 1.00 86.31 114 LYS A C 1
ATOM 877 O O . LYS A 1 114 ? 12.099 -8.669 -11.308 1.00 86.31 114 LYS A O 1
ATOM 882 N N . GLY A 1 115 ? 10.318 -9.981 -10.893 1.00 83.88 115 GLY A N 1
ATOM 883 C CA . GLY A 1 115 ? 10.424 -10.816 -12.089 1.00 83.88 115 GLY A CA 1
ATOM 884 C C . GLY A 1 115 ? 9.908 -10.113 -13.343 1.00 83.88 115 GLY A C 1
ATOM 885 O O . GLY A 1 115 ? 10.644 -9.997 -14.320 1.00 83.88 115 GLY A O 1
ATOM 886 N N . THR A 1 116 ? 8.685 -9.576 -13.304 1.00 85.75 116 THR A N 1
ATOM 887 C CA . THR A 1 116 ? 8.067 -8.849 -14.428 1.00 85.75 116 THR A CA 1
ATOM 888 C C . THR A 1 116 ? 8.864 -7.596 -14.799 1.00 85.75 116 THR A C 1
ATOM 890 O O . THR A 1 116 ? 9.006 -7.298 -15.980 1.00 85.75 116 THR A O 1
ATOM 893 N N . CYS A 1 117 ? 9.413 -6.873 -13.817 1.00 83.19 117 CYS A N 1
ATOM 894 C CA . CYS A 1 117 ? 10.192 -5.655 -14.056 1.00 83.19 117 CYS A CA 1
ATOM 895 C C . CYS A 1 117 ? 11.714 -5.881 -14.156 1.00 83.19 117 CYS A C 1
ATOM 897 O O . CYS A 1 117 ? 12.453 -4.908 -14.298 1.00 83.19 117 CYS A O 1
ATOM 899 N N . GLY A 1 118 ? 12.205 -7.121 -14.030 1.00 81.25 118 GLY A N 1
ATOM 900 C CA . GLY A 1 118 ? 13.639 -7.435 -14.107 1.00 81.25 118 GLY A CA 1
ATOM 901 C C . GLY A 1 118 ? 14.505 -6.752 -13.039 1.00 81.25 118 GLY A C 1
ATOM 902 O O . GLY A 1 118 ? 15.675 -6.459 -13.287 1.00 81.25 118 GLY A O 1
ATOM 903 N N . PHE A 1 119 ? 13.949 -6.456 -11.859 1.00 81.94 119 PHE A N 1
ATOM 904 C CA . PHE A 1 119 ? 14.705 -5.814 -10.781 1.00 81.94 119 PHE A CA 1
ATOM 905 C C . PHE A 1 119 ? 15.697 -6.796 -10.138 1.00 81.94 119 PHE A C 1
ATOM 907 O O . PHE A 1 119 ? 15.362 -7.967 -9.949 1.00 81.94 119 PHE A O 1
ATOM 914 N N . PRO A 1 120 ? 16.897 -6.333 -9.734 1.00 73.38 120 PRO A N 1
ATOM 915 C CA . PRO A 1 120 ? 17.879 -7.194 -9.089 1.00 73.38 120 PRO A CA 1
ATOM 916 C C . PRO A 1 120 ? 17.338 -7.719 -7.754 1.00 73.38 120 PRO A C 1
ATOM 918 O O . PRO A 1 120 ? 16.890 -6.949 -6.899 1.00 73.38 120 PRO A O 1
ATOM 921 N N . CYS A 1 121 ? 17.400 -9.036 -7.554 1.00 69.00 121 CYS A N 1
ATOM 922 C CA . CYS A 1 121 ? 17.169 -9.626 -6.243 1.00 69.00 121 CYS A CA 1
ATOM 923 C C . CYS A 1 121 ? 18.363 -9.316 -5.342 1.00 69.00 121 CYS A C 1
ATOM 925 O O . CYS A 1 121 ? 19.399 -9.970 -5.423 1.00 69.00 121 CYS A O 1
ATOM 927 N N . THR A 1 122 ? 18.221 -8.344 -4.446 1.00 63.25 122 THR A N 1
ATOM 928 C CA . THR A 1 122 ? 19.048 -8.327 -3.242 1.00 63.25 122 THR A CA 1
ATOM 929 C C . THR A 1 122 ? 18.632 -9.515 -2.371 1.00 63.25 122 THR A C 1
ATOM 931 O O . THR A 1 122 ? 17.431 -9.691 -2.130 1.00 63.25 122 THR A O 1
ATOM 934 N N . PRO A 1 123 ? 19.572 -10.356 -1.904 1.00 55.97 123 PRO A N 1
ATOM 935 C CA . PRO A 1 123 ? 19.294 -11.313 -0.846 1.00 55.97 123 PRO A CA 1
ATOM 936 C C . PRO A 1 123 ? 19.121 -10.527 0.457 1.00 55.97 123 PRO A C 1
ATOM 938 O O . PRO A 1 123 ? 20.029 -10.422 1.278 1.00 55.97 123 PRO A O 1
ATOM 941 N N . ASP A 1 124 ? 17.959 -9.904 0.630 1.00 47.25 124 ASP A N 1
ATOM 942 C CA . ASP A 1 124 ? 17.578 -9.362 1.923 1.00 47.25 124 ASP A CA 1
ATOM 943 C C . ASP A 1 124 ? 17.324 -10.536 2.874 1.00 47.25 124 ASP A C 1
ATOM 945 O O . ASP A 1 124 ? 16.587 -11.474 2.562 1.00 47.25 124 ASP A O 1
ATOM 949 N N . ARG A 1 125 ? 18.007 -10.484 4.023 1.00 47.41 125 ARG A N 1
ATOM 950 C CA . ARG A 1 125 ? 17.861 -11.362 5.191 1.00 47.41 125 ARG A CA 1
ATOM 951 C C . ARG A 1 125 ? 16.460 -11.980 5.302 1.00 47.41 125 ARG A C 1
ATOM 953 O O . ARG A 1 125 ? 15.485 -11.266 5.505 1.00 47.41 125 ARG A O 1
ATOM 960 N N . ASN A 1 126 ? 16.428 -13.314 5.298 1.00 44.91 126 ASN A N 1
ATOM 961 C CA . ASN A 1 126 ? 15.306 -14.164 5.698 1.00 44.91 126 ASN A CA 1
ATOM 962 C C . ASN A 1 126 ? 13.960 -13.841 5.034 1.00 44.91 126 ASN A C 1
ATOM 964 O O . ASN A 1 126 ? 13.012 -13.408 5.685 1.00 44.91 126 ASN A O 1
ATOM 968 N N . ILE A 1 127 ? 13.819 -14.240 3.772 1.00 43.16 127 ILE A N 1
ATOM 969 C CA . ILE A 1 127 ? 12.612 -14.986 3.408 1.00 43.16 127 ILE A CA 1
ATOM 970 C C . ILE A 1 127 ? 12.972 -16.456 3.592 1.00 43.16 127 ILE A C 1
ATOM 972 O O . ILE A 1 127 ? 13.386 -17.143 2.661 1.00 43.16 127 ILE A O 1
ATOM 976 N N . THR A 1 128 ? 12.869 -16.925 4.834 1.00 33.66 128 THR A N 1
ATOM 977 C CA . THR A 1 128 ? 12.702 -18.352 5.078 1.00 33.66 128 THR A CA 1
ATOM 978 C C . THR A 1 128 ? 11.400 -18.714 4.381 1.00 33.66 128 THR A C 1
ATOM 980 O O . THR A 1 128 ? 10.319 -18.352 4.843 1.00 33.66 128 THR A O 1
ATOM 983 N N . THR A 1 129 ? 11.492 -19.364 3.225 1.00 39.28 129 THR A N 1
ATOM 984 C CA . THR A 1 129 ? 10.383 -20.138 2.675 1.00 39.28 129 THR A CA 1
ATOM 985 C C . THR A 1 129 ? 10.201 -21.313 3.624 1.00 39.28 129 THR A C 1
ATOM 987 O O . THR A 1 129 ? 10.688 -22.417 3.405 1.00 39.28 129 THR A O 1
ATOM 990 N N . THR A 1 130 ? 9.553 -21.045 4.756 1.00 32.66 130 THR A N 1
ATOM 991 C CA . THR A 1 130 ? 8.909 -22.097 5.514 1.00 32.66 130 THR A CA 1
ATOM 992 C C . THR A 1 130 ? 7.788 -22.568 4.609 1.00 32.66 130 THR A C 1
ATOM 994 O O . THR A 1 130 ? 6.782 -21.883 4.433 1.00 32.66 130 THR A O 1
ATOM 997 N N . THR A 1 131 ? 7.996 -23.716 3.976 1.00 42.03 131 THR A N 1
ATOM 998 C CA . THR A 1 131 ? 6.940 -24.527 3.375 1.00 42.03 131 THR A CA 1
ATOM 999 C C . THR A 1 131 ? 6.048 -25.035 4.511 1.00 42.03 131 THR A C 1
ATOM 1001 O O . THR A 1 131 ? 6.036 -26.217 4.837 1.00 42.03 131 THR A O 1
ATOM 1004 N N . GLU A 1 132 ? 5.352 -24.123 5.185 1.00 41.75 132 GLU A N 1
ATOM 1005 C CA . GLU A 1 132 ? 4.182 -24.454 5.978 1.00 41.75 132 GLU A CA 1
ATOM 1006 C C . GLU A 1 132 ? 3.020 -24.582 4.997 1.00 41.75 132 GLU A C 1
ATOM 1008 O O . GLU A 1 132 ? 2.818 -23.735 4.123 1.00 41.75 132 GLU A O 1
ATOM 1013 N N . ALA A 1 133 ? 2.292 -25.692 5.106 1.00 44.91 133 ALA A N 1
ATOM 1014 C CA . ALA A 1 133 ? 1.068 -25.917 4.357 1.00 44.91 133 ALA A CA 1
ATOM 1015 C C . ALA A 1 133 ? 0.162 -24.671 4.444 1.00 44.91 133 ALA A C 1
ATOM 1017 O O . ALA A 1 133 ? 0.091 -24.060 5.515 1.00 44.91 133 ALA A O 1
ATOM 1018 N N . PRO A 1 134 ? -0.528 -24.276 3.355 1.00 51.56 134 PRO A N 1
ATOM 1019 C CA . PRO A 1 134 ? -1.389 -23.101 3.376 1.00 51.56 134 PRO A CA 1
ATOM 1020 C C . PRO A 1 134 ? -2.383 -23.244 4.528 1.00 51.56 134 PRO A C 1
ATOM 1022 O O . PRO A 1 134 ? -3.114 -24.236 4.585 1.00 51.56 134 PRO A O 1
ATOM 1025 N N . LYS A 1 135 ? -2.375 -22.283 5.465 1.00 58.03 135 LYS A N 1
ATOM 1026 C CA . LYS A 1 135 ? -3.346 -22.225 6.564 1.00 58.03 135 LYS A CA 1
ATOM 1027 C C . LYS A 1 135 ? -4.739 -22.311 5.937 1.00 58.03 135 LYS A C 1
ATOM 1029 O O . LYS A 1 135 ? -5.170 -21.384 5.256 1.00 58.03 135 LYS A O 1
ATOM 1034 N N . GLN A 1 136 ? -5.413 -23.447 6.105 1.00 63.00 136 GLN A N 1
ATOM 1035 C CA . GLN A 1 136 ? -6.779 -23.606 5.628 1.00 63.00 136 GLN A CA 1
ATOM 1036 C C . GLN A 1 136 ? -7.672 -22.731 6.493 1.00 63.00 136 GLN A C 1
ATOM 1038 O O . GLN A 1 136 ? -7.757 -22.920 7.706 1.00 63.00 136 GLN A O 1
ATOM 1043 N N . CYS A 1 137 ? -8.314 -21.757 5.863 1.00 78.12 137 CYS A N 1
ATOM 1044 C CA . CYS A 1 137 ? -9.263 -20.896 6.538 1.00 78.12 137 CYS A CA 1
ATOM 1045 C C . CYS A 1 137 ? -10.668 -21.406 6.309 1.00 78.12 137 CYS A C 1
ATOM 1047 O O . CYS A 1 137 ? -11.033 -21.826 5.214 1.00 78.12 137 CYS A O 1
ATOM 1049 N N . PHE A 1 138 ? -11.434 -21.405 7.388 1.00 82.94 138 PHE A N 1
ATOM 1050 C CA . PHE A 1 138 ? -12.808 -21.863 7.401 1.00 82.94 138 PHE A CA 1
ATOM 1051 C C . PHE A 1 138 ? -13.732 -20.650 7.409 1.00 82.94 138 PHE A C 1
ATOM 1053 O O . PHE A 1 138 ? -13.370 -19.575 7.893 1.00 82.94 138 PHE A O 1
ATOM 1060 N N . ASP A 1 139 ? -14.925 -20.821 6.851 1.00 87.56 139 ASP A N 1
ATOM 1061 C CA . ASP A 1 139 ? -15.970 -19.811 6.968 1.00 87.56 139 ASP A CA 1
ATOM 1062 C C . ASP A 1 139 ? -16.468 -19.714 8.408 1.00 87.56 139 ASP A C 1
ATOM 1064 O O . ASP A 1 139 ? -16.403 -20.677 9.177 1.00 87.56 139 ASP A O 1
ATOM 1068 N N . ASP A 1 140 ? -17.026 -18.558 8.757 1.00 85.38 140 ASP A N 1
ATOM 1069 C CA . ASP A 1 140 ? -17.750 -18.398 10.009 1.00 85.38 140 ASP A CA 1
ATOM 1070 C C . ASP A 1 140 ? -18.911 -19.414 10.046 1.00 85.38 140 ASP A C 1
ATOM 1072 O O . ASP A 1 140 ? -19.788 -19.386 9.169 1.00 85.38 140 ASP A O 1
ATOM 1076 N N . PRO A 1 141 ? -18.966 -20.308 11.051 1.00 84.00 141 PRO A N 1
ATOM 1077 C CA . PRO A 1 141 ? -19.973 -21.364 11.114 1.00 84.00 141 PRO A CA 1
ATOM 1078 C C . PRO A 1 141 ? -21.402 -20.810 11.200 1.00 84.00 141 PRO A C 1
ATOM 1080 O O . PRO A 1 141 ? -22.342 -21.463 10.749 1.00 84.00 141 PRO A O 1
ATOM 1083 N N . THR A 1 142 ? -21.584 -19.584 11.701 1.00 88.38 142 THR A N 1
ATOM 1084 C CA . THR A 1 142 ? -22.893 -18.914 11.764 1.00 88.38 142 THR A CA 1
ATOM 1085 C C . THR A 1 142 ? -23.344 -18.346 10.417 1.00 88.38 142 THR A C 1
ATOM 1087 O O . THR A 1 142 ? -24.515 -17.991 10.255 1.00 88.38 142 THR A O 1
ATOM 1090 N N . LYS A 1 143 ? -22.433 -18.255 9.439 1.00 85.94 143 LYS A N 1
ATOM 1091 C CA . LYS A 1 143 ? -22.678 -17.714 8.092 1.00 85.94 143 LYS A CA 1
ATOM 1092 C C . LYS A 1 143 ? -22.383 -18.709 6.971 1.00 85.94 143 LYS A C 1
ATOM 1094 O O . LYS A 1 143 ? -22.564 -18.358 5.810 1.00 85.94 143 LYS A O 1
ATOM 1099 N N . ALA A 1 144 ? -22.040 -19.956 7.295 1.00 83.94 144 ALA A N 1
ATOM 1100 C CA . ALA A 1 144 ? -21.682 -20.992 6.326 1.00 83.94 144 ALA A CA 1
ATOM 1101 C C . ALA A 1 144 ? -22.721 -21.181 5.202 1.00 83.94 144 ALA A C 1
ATOM 1103 O O . ALA A 1 144 ? -22.350 -21.348 4.043 1.00 83.94 144 ALA A O 1
ATOM 1104 N N . GLN A 1 145 ? -24.020 -21.108 5.513 1.00 86.25 145 GLN A N 1
ATOM 1105 C CA . GLN A 1 145 ? -25.079 -21.208 4.501 1.00 86.25 145 GLN A CA 1
ATOM 1106 C C . GLN A 1 145 ? -25.066 -20.015 3.531 1.00 86.25 145 GLN A C 1
ATOM 1108 O O . GLN A 1 145 ? -25.135 -20.196 2.319 1.00 86.25 145 GLN A O 1
ATOM 1113 N N . VAL A 1 146 ? -24.885 -18.801 4.061 1.00 85.31 146 VAL A N 1
ATOM 1114 C CA . VAL A 1 146 ? -24.793 -17.565 3.268 1.00 85.31 146 VAL A CA 1
ATOM 1115 C C . VAL A 1 146 ? -23.555 -17.587 2.372 1.00 85.31 146 VAL A C 1
ATOM 1117 O O . VAL A 1 146 ? -23.637 -17.161 1.220 1.00 85.31 146 VAL A O 1
ATOM 1120 N N . CYS A 1 147 ? -22.433 -18.115 2.871 1.00 85.94 147 CYS A N 1
ATOM 1121 C CA . CYS A 1 147 ? -21.209 -18.287 2.091 1.00 85.94 147 CYS A CA 1
ATOM 1122 C C . CYS A 1 147 ? -21.417 -19.264 0.929 1.00 85.94 147 CYS A C 1
ATOM 1124 O O . CYS A 1 147 ? -21.108 -18.925 -0.211 1.00 85.94 147 CYS A O 1
ATOM 1126 N N . LYS A 1 148 ? -22.031 -20.428 1.182 1.00 88.25 148 LYS A N 1
ATOM 1127 C CA . LYS A 1 148 ? -22.331 -21.428 0.143 1.00 88.25 148 LYS A CA 1
ATOM 1128 C C . LYS A 1 148 ? -23.266 -20.892 -0.942 1.00 88.25 148 LYS A C 1
ATOM 1130 O O . LYS A 1 148 ? -22.989 -21.060 -2.125 1.00 88.25 148 LYS A O 1
ATOM 1135 N N . GLU A 1 149 ? -24.346 -20.217 -0.554 1.00 85.94 149 GLU A N 1
ATOM 1136 C CA . GLU A 1 149 ? -25.334 -19.669 -1.497 1.00 85.94 149 GLU A CA 1
ATOM 1137 C C . GLU A 1 149 ? -24.763 -18.529 -2.357 1.00 85.94 149 GLU A C 1
ATOM 1139 O O . GLU A 1 149 ? -25.185 -18.332 -3.497 1.00 85.94 149 GLU A O 1
ATOM 1144 N N . ASN A 1 150 ? -23.768 -17.800 -1.843 1.00 80.75 150 ASN A N 1
ATOM 1145 C CA . ASN A 1 150 ? -23.175 -16.642 -2.516 1.00 80.75 150 ASN A CA 1
ATOM 1146 C C . ASN A 1 150 ? -21.735 -16.878 -3.001 1.00 80.75 150 ASN A C 1
ATOM 1148 O O . ASN A 1 150 ? -21.062 -15.918 -3.372 1.00 80.75 150 ASN A O 1
ATOM 1152 N N . ALA A 1 151 ? -21.281 -18.132 -3.076 1.00 81.88 151 ALA A N 1
ATOM 1153 C CA . ALA A 1 151 ? -19.929 -18.488 -3.520 1.00 81.88 151 ALA A CA 1
ATOM 1154 C C . ALA A 1 151 ? -19.592 -17.948 -4.926 1.00 81.88 151 ALA A C 1
ATOM 1156 O O . ALA A 1 151 ? -18.476 -17.530 -5.203 1.00 81.88 151 ALA A O 1
ATOM 1157 N N . HIS A 1 152 ? -20.585 -17.862 -5.813 1.00 83.12 152 HIS A N 1
ATOM 1158 C CA . HIS A 1 152 ? -20.426 -17.314 -7.165 1.00 83.12 152 HIS A CA 1
ATOM 1159 C C . HIS A 1 152 ? -20.232 -15.784 -7.202 1.00 83.12 152 HIS A C 1
ATOM 1161 O O . HIS A 1 152 ? -20.036 -15.210 -8.270 1.00 83.12 152 HIS A O 1
ATOM 1167 N N . ARG A 1 153 ? -20.325 -15.101 -6.055 1.00 78.12 153 ARG A N 1
ATOM 1168 C CA . ARG A 1 153 ? -20.317 -13.631 -5.945 1.00 78.12 153 ARG A CA 1
ATOM 1169 C C . ARG A 1 153 ? -19.091 -13.092 -5.218 1.00 78.12 153 ARG A C 1
ATOM 1171 O O . ARG A 1 153 ? -19.032 -11.891 -4.966 1.00 78.12 153 ARG A O 1
ATOM 1178 N N . CYS A 1 154 ? -18.126 -13.952 -4.894 1.00 76.38 154 CYS A N 1
ATOM 1179 C CA . CYS A 1 154 ? -16.910 -13.592 -4.162 1.00 76.38 154 CYS A CA 1
ATOM 1180 C C . CYS A 1 154 ? -16.087 -12.481 -4.850 1.00 76.38 154 CYS A C 1
ATOM 1182 O O . CYS A 1 154 ? -15.346 -11.763 -4.180 1.00 76.38 154 CYS A O 1
ATOM 1184 N N . GLU A 1 155 ? -16.251 -12.291 -6.163 1.00 71.06 155 GLU A N 1
ATOM 1185 C CA . GLU A 1 155 ? -15.480 -11.328 -6.962 1.00 71.06 155 GLU A CA 1
ATOM 1186 C C . GLU A 1 155 ? -16.316 -10.170 -7.535 1.00 71.06 155 GLU A C 1
ATOM 1188 O O . GLU A 1 155 ? -15.764 -9.251 -8.137 1.00 71.06 155 GLU A O 1
ATOM 1193 N N . VAL A 1 156 ? -17.639 -10.172 -7.334 1.00 74.38 156 VAL A N 1
ATOM 1194 C CA . VAL A 1 156 ? -18.553 -9.215 -7.979 1.00 74.38 156 VAL A CA 1
ATOM 1195 C C . VAL A 1 156 ? -18.919 -8.101 -7.000 1.00 74.38 156 VAL A C 1
ATOM 1197 O O . VAL A 1 156 ? -19.524 -8.360 -5.960 1.00 74.38 156 VAL A O 1
ATOM 1200 N N . GLU A 1 157 ? -18.599 -6.845 -7.313 1.00 65.88 157 GLU A N 1
ATOM 1201 C CA . GLU A 1 157 ? -19.113 -5.689 -6.560 1.00 65.88 157 GLU A CA 1
ATOM 1202 C C . GLU A 1 157 ? -20.648 -5.603 -6.702 1.00 65.88 157 GLU A C 1
ATOM 1204 O O . GLU A 1 157 ? -21.171 -5.823 -7.797 1.00 65.88 157 GLU A O 1
ATOM 1209 N N . PRO A 1 158 ? -21.412 -5.305 -5.633 1.00 58.72 158 PRO A N 1
ATOM 1210 C CA . PRO A 1 158 ? -20.983 -4.850 -4.307 1.00 58.72 158 PRO A CA 1
ATOM 1211 C C . PRO A 1 158 ? -20.715 -5.978 -3.289 1.00 58.72 158 PRO A C 1
ATOM 1213 O O . PRO A 1 158 ? -20.603 -5.702 -2.102 1.00 58.72 158 PRO A O 1
ATOM 1216 N N . PHE A 1 159 ? -20.670 -7.255 -3.688 1.00 57.28 159 PHE A N 1
ATOM 1217 C CA . PHE A 1 159 ? -20.644 -8.412 -2.773 1.00 57.28 159 PHE A CA 1
ATOM 1218 C C . PHE A 1 159 ? -19.259 -8.775 -2.239 1.00 57.28 159 PHE A C 1
ATOM 1220 O O . PHE A 1 159 ? -19.181 -9.416 -1.188 1.00 57.28 159 PHE A O 1
ATOM 1227 N N . LYS A 1 160 ? -18.187 -8.230 -2.826 1.00 64.38 160 LYS A N 1
ATOM 1228 C CA . LYS A 1 160 ? -16.844 -8.137 -2.224 1.00 64.38 160 LYS A CA 1
ATOM 1229 C C . LYS A 1 160 ? -16.808 -7.138 -1.047 1.00 64.38 160 LYS A C 1
ATOM 1231 O O . LYS A 1 160 ? -15.862 -6.384 -0.838 1.00 64.38 160 LYS A O 1
ATOM 1236 N N . THR A 1 161 ? -17.874 -7.106 -0.249 1.00 67.62 161 THR A N 1
ATOM 1237 C CA . THR A 1 161 ? -17.939 -6.297 0.965 1.00 67.62 161 THR A CA 1
ATOM 1238 C C . THR A 1 161 ? -16.930 -6.804 1.990 1.00 67.62 161 THR A C 1
ATOM 1240 O O . THR A 1 161 ? -16.631 -7.998 2.072 1.00 67.62 161 THR A O 1
ATOM 1243 N N . LYS A 1 162 ? -16.513 -5.906 2.888 1.00 73.88 162 LYS A N 1
ATOM 1244 C CA . LYS A 1 162 ? -15.765 -6.250 4.109 1.00 73.88 162 LYS A CA 1
ATOM 1245 C C . LYS A 1 162 ? -16.402 -7.403 4.899 1.00 73.88 162 LYS A C 1
ATOM 1247 O O . LYS A 1 162 ? -15.693 -8.109 5.600 1.00 73.88 162 LYS A O 1
ATOM 1252 N N . ASN A 1 163 ? -17.717 -7.611 4.781 1.00 76.31 163 ASN A N 1
ATOM 1253 C CA . ASN A 1 163 ? -18.422 -8.716 5.426 1.00 76.31 163 ASN A CA 1
ATOM 1254 C C . ASN A 1 163 ? -18.119 -10.064 4.755 1.00 76.31 163 ASN A C 1
ATOM 1256 O O . ASN A 1 163 ? -17.818 -11.020 5.458 1.00 76.31 163 ASN A O 1
ATOM 1260 N N . MET A 1 164 ? -18.125 -10.152 3.421 1.00 76.12 164 MET A N 1
ATOM 1261 C CA . MET A 1 164 ? -17.790 -11.401 2.718 1.00 76.12 164 MET A CA 1
ATOM 1262 C C . MET A 1 164 ? -16.322 -11.786 2.948 1.00 76.12 164 MET A C 1
ATOM 1264 O O . MET A 1 164 ? -16.027 -12.934 3.272 1.00 76.12 164 MET A O 1
ATOM 1268 N N . MET A 1 165 ? -15.424 -10.794 2.916 1.00 76.81 165 MET A N 1
ATOM 1269 C CA . MET A 1 165 ? -14.009 -10.972 3.271 1.00 76.81 165 MET A CA 1
ATOM 1270 C C . MET A 1 165 ? -13.802 -11.380 4.734 1.00 76.81 165 MET A C 1
ATOM 1272 O O . MET A 1 165 ? -12.792 -11.988 5.064 1.00 76.81 165 MET A O 1
ATOM 1276 N N . ARG A 1 166 ? -14.747 -11.056 5.623 1.00 83.06 166 ARG A N 1
ATOM 1277 C CA . ARG A 1 166 ? -14.670 -11.392 7.047 1.00 83.06 166 ARG A CA 1
ATOM 1278 C C . ARG A 1 166 ? -15.227 -12.777 7.360 1.00 83.06 166 ARG A C 1
ATOM 1280 O O . ARG A 1 166 ? -14.625 -13.476 8.166 1.00 83.06 166 ARG A O 1
ATOM 1287 N N . PHE A 1 167 ? -16.360 -13.148 6.762 1.00 86.81 167 PHE A N 1
ATOM 1288 C CA . PHE A 1 167 ? -17.126 -14.337 7.150 1.00 86.81 167 PHE A CA 1
ATOM 1289 C C . PHE A 1 167 ? -16.956 -15.529 6.204 1.00 86.81 167 PHE A C 1
ATOM 1291 O O . PHE A 1 167 ? -17.132 -16.656 6.649 1.00 86.81 167 PHE A O 1
ATOM 1298 N N . CYS A 1 168 ? -16.611 -15.309 4.933 1.00 89.00 168 CYS A N 1
ATOM 1299 C CA . CYS A 1 168 ? -16.577 -16.362 3.912 1.00 89.00 168 CYS A CA 1
ATOM 1300 C C . CYS A 1 168 ? -15.159 -16.613 3.381 1.00 89.00 168 CYS A C 1
ATOM 1302 O O . CYS A 1 168 ? -14.947 -16.762 2.177 1.00 89.00 168 CYS A O 1
ATOM 1304 N N . LYS A 1 169 ? -14.167 -16.598 4.283 1.00 88.25 169 LYS A N 1
ATOM 1305 C CA . LYS A 1 169 ? -12.746 -16.725 3.930 1.00 88.25 169 LYS A CA 1
ATOM 1306 C C . LYS A 1 169 ? -12.416 -18.074 3.288 1.00 88.25 169 LYS A C 1
ATOM 1308 O O . LYS A 1 169 ? -11.603 -18.106 2.371 1.00 88.25 169 LYS A O 1
ATOM 1313 N N . GLY A 1 170 ? -13.064 -19.154 3.721 1.00 85.88 170 GLY A N 1
ATOM 1314 C CA . GLY A 1 170 ? -12.855 -20.495 3.179 1.00 85.88 170 GLY A CA 1
ATOM 1315 C C . GLY A 1 170 ? -13.533 -20.698 1.829 1.00 85.88 170 GLY A C 1
ATOM 1316 O O . GLY A 1 170 ? -12.878 -21.098 0.871 1.00 85.88 170 GLY A O 1
ATOM 1317 N N . THR A 1 171 ? -14.822 -20.364 1.720 1.00 87.38 171 THR A N 1
ATOM 1318 C CA . THR A 1 171 ? -15.585 -20.518 0.469 1.00 87.38 171 THR A CA 1
ATOM 1319 C C . THR A 1 171 ? -15.057 -19.609 -0.644 1.00 87.38 171 THR A C 1
ATOM 1321 O O . THR A 1 171 ? -15.027 -20.024 -1.799 1.00 87.38 171 THR A O 1
ATOM 1324 N N . CYS A 1 172 ? -14.618 -18.389 -0.318 1.00 84.25 172 CYS A N 1
ATOM 1325 C CA . CYS A 1 172 ? -14.119 -17.428 -1.306 1.00 84.25 172 CYS A CA 1
ATOM 1326 C C . CYS A 1 172 ? -12.587 -17.403 -1.455 1.00 84.25 172 CYS A C 1
ATOM 1328 O O . CYS A 1 172 ? -12.077 -16.601 -2.234 1.00 84.25 172 CYS A O 1
ATOM 1330 N N . GLY A 1 173 ? -11.844 -18.221 -0.700 1.00 81.62 173 GLY A N 1
ATOM 1331 C CA . GLY A 1 173 ? -10.377 -18.257 -0.760 1.00 81.62 173 GLY A CA 1
ATOM 1332 C C . GLY A 1 173 ? -9.694 -16.936 -0.380 1.00 81.62 173 GLY A C 1
ATOM 1333 O O . GLY A 1 173 ? -8.628 -16.619 -0.909 1.00 81.62 173 GLY A O 1
ATOM 1334 N N . PHE A 1 174 ? -10.304 -16.135 0.500 1.00 83.69 174 PHE A N 1
ATOM 1335 C CA . PHE A 1 174 ? -9.720 -14.863 0.930 1.00 83.69 174 PHE A CA 1
ATOM 1336 C C . PHE A 1 174 ? -8.531 -15.077 1.874 1.00 83.69 174 PHE A C 1
ATOM 1338 O O . PHE A 1 174 ? -8.535 -16.028 2.660 1.00 83.69 174 PHE A O 1
ATOM 1345 N N . PRO A 1 175 ? -7.532 -14.171 1.849 1.00 76.38 175 PRO A N 1
ATOM 1346 C CA . PRO A 1 175 ? -6.390 -14.258 2.740 1.00 76.38 175 PRO A CA 1
ATOM 1347 C C . PRO A 1 175 ? -6.836 -14.189 4.199 1.00 76.38 175 PRO A C 1
ATOM 1349 O O . PRO A 1 175 ? -7.720 -13.423 4.595 1.00 76.38 175 PRO A O 1
ATOM 1352 N N . CYS A 1 176 ? -6.204 -15.022 5.005 1.00 76.62 176 CYS A N 1
ATOM 1353 C CA . CYS A 1 176 ? -6.449 -15.081 6.426 1.00 76.62 176 CYS A CA 1
ATOM 1354 C C . CYS A 1 176 ? -5.632 -13.978 7.082 1.00 76.62 176 CYS A C 1
ATOM 135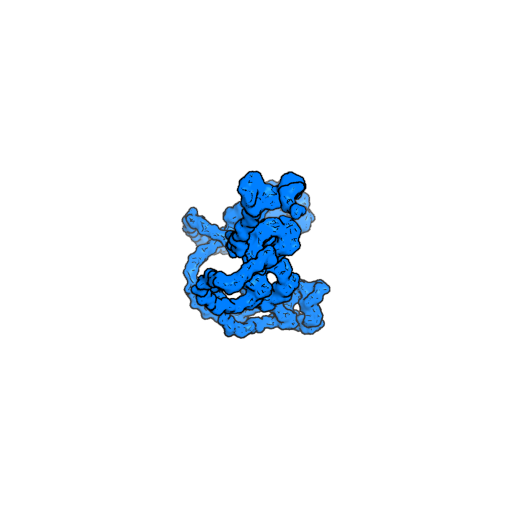6 O O . CYS A 1 176 ? -4.410 -14.070 7.135 1.00 76.62 176 CYS A O 1
ATOM 1358 N N . ASP A 1 177 ? -6.289 -12.926 7.555 1.00 69.75 177 ASP A N 1
ATOM 1359 C CA . ASP A 1 177 ? -5.625 -11.973 8.441 1.00 69.75 177 ASP A CA 1
ATOM 1360 C C . ASP A 1 177 ? -5.161 -12.722 9.699 1.00 69.75 177 ASP A C 1
ATOM 1362 O O . ASP A 1 177 ? -5.950 -13.451 10.305 1.00 69.75 177 ASP A O 1
ATOM 1366 N N . ASP A 1 178 ? -3.907 -12.524 10.110 1.00 58.59 178 ASP A N 1
ATOM 1367 C CA . ASP A 1 178 ? -3.329 -13.075 11.348 1.00 58.59 178 ASP A CA 1
ATOM 1368 C C . ASP A 1 178 ? -3.955 -12.474 12.635 1.00 58.59 178 ASP A C 1
ATOM 1370 O O . ASP A 1 178 ? -3.457 -12.674 13.743 1.00 58.59 178 ASP A O 1
ATOM 1374 N N . ASP A 1 179 ? -5.092 -11.785 12.522 1.00 52.00 179 ASP A N 1
ATOM 1375 C CA . ASP A 1 179 ? -5.856 -11.246 13.639 1.00 52.00 179 ASP A CA 1
ATOM 1376 C C . ASP A 1 179 ? -6.929 -12.242 14.106 1.00 52.00 179 ASP A C 1
ATOM 1378 O O . ASP A 1 179 ? -8.083 -12.227 13.676 1.00 52.00 179 ASP A O 1
ATOM 1382 N N . GLY A 1 180 ? -6.500 -13.116 15.021 1.00 57.62 180 GLY A N 1
ATOM 1383 C CA . GLY A 1 180 ? -7.268 -13.626 16.162 1.00 57.62 180 GLY A CA 1
ATOM 1384 C C . GLY A 1 180 ? -8.728 -14.030 15.933 1.00 57.62 180 GLY A C 1
ATOM 1385 O O . GLY A 1 180 ? -9.642 -13.222 16.091 1.00 57.62 180 GLY A O 1
ATOM 1386 N N . GLY A 1 181 ? -8.959 -15.331 15.735 1.00 40.81 181 GLY A N 1
ATOM 1387 C CA . GLY A 1 181 ? -10.311 -15.883 15.776 1.00 40.81 181 GLY A CA 1
ATOM 1388 C C . GLY A 1 181 ? -10.427 -17.400 15.662 1.00 40.81 181 GLY A C 1
ATOM 1389 O O . GLY A 1 181 ? -11.104 -17.867 14.762 1.00 40.81 181 GLY A O 1
ATOM 1390 N N . SER A 1 182 ? -9.802 -18.169 16.560 1.00 39.53 182 SER A N 1
ATOM 1391 C CA . SER A 1 182 ? -10.457 -19.295 17.251 1.00 39.53 182 SER A CA 1
ATOM 1392 C C . SER A 1 182 ? -9.501 -19.896 18.281 1.00 39.53 182 SER A C 1
ATOM 1394 O O . SER A 1 182 ? -8.350 -20.215 17.996 1.00 39.53 182 SER A O 1
ATOM 1396 N N . THR A 1 183 ? -9.989 -20.009 19.507 1.00 43.84 183 THR A N 1
ATOM 1397 C CA . THR A 1 183 ? -9.340 -20.624 20.661 1.00 43.84 183 THR A CA 1
ATOM 1398 C C . THR A 1 183 ? -8.912 -22.061 20.378 1.00 43.84 183 THR A C 1
ATOM 1400 O O . THR A 1 183 ? -9.735 -22.974 20.349 1.00 43.84 183 THR A O 1
ATOM 1403 N N . THR A 1 184 ? -7.609 -22.301 20.288 1.00 36.47 184 THR A N 1
ATOM 1404 C CA . THR A 1 184 ? -7.024 -23.547 20.788 1.00 36.47 184 THR A CA 1
ATOM 1405 C C . THR A 1 184 ? -5.712 -23.198 21.469 1.00 36.47 184 THR A C 1
ATOM 1407 O O . THR A 1 184 ? -4.768 -22.711 20.856 1.00 36.47 184 THR A O 1
ATOM 1410 N N . THR A 1 185 ? -5.704 -23.360 22.786 1.00 38.56 185 THR A N 1
ATOM 1411 C CA . THR A 1 185 ? -4.573 -23.109 23.669 1.00 38.56 185 THR A CA 1
ATOM 1412 C C . THR A 1 185 ? -3.404 -23.999 23.253 1.00 38.56 185 THR A C 1
ATOM 1414 O O . THR A 1 185 ? -3.439 -25.211 23.449 1.00 38.56 185 THR A O 1
ATOM 1417 N N . THR A 1 186 ? -2.350 -23.424 22.684 1.00 33.22 186 THR A N 1
ATOM 1418 C CA . THR A 1 186 ? -1.039 -24.078 22.640 1.00 33.22 186 THR A CA 1
ATOM 1419 C C . THR A 1 186 ? 0.001 -23.063 23.074 1.00 33.22 186 THR A C 1
ATOM 1421 O O . THR A 1 186 ? 0.337 -22.116 22.367 1.00 33.22 186 THR A O 1
ATOM 1424 N N . THR A 1 187 ? 0.436 -23.230 24.318 1.00 38.72 187 THR A N 1
ATOM 1425 C CA . THR A 1 187 ? 1.493 -22.458 24.955 1.00 38.72 187 THR A CA 1
ATOM 1426 C C . THR A 1 187 ? 2.808 -22.775 24.253 1.00 38.72 187 THR A C 1
ATOM 1428 O O . THR A 1 187 ? 3.392 -23.829 24.486 1.00 38.72 187 THR A O 1
ATOM 1431 N N . THR A 1 188 ? 3.286 -21.863 23.408 1.00 32.19 188 THR A N 1
ATOM 1432 C CA . THR A 1 188 ? 4.668 -21.890 22.912 1.00 32.19 188 THR A CA 1
ATOM 1433 C C . THR A 1 188 ? 5.392 -20.674 23.462 1.00 32.19 188 THR A C 1
ATOM 1435 O O . THR A 1 188 ? 5.194 -19.543 23.024 1.00 32.19 188 THR A O 1
ATOM 1438 N N . THR A 1 189 ? 6.192 -20.921 24.494 1.00 39.34 189 THR A N 1
ATOM 1439 C CA . THR A 1 189 ? 7.120 -19.963 25.084 1.00 39.34 189 THR A CA 1
ATOM 1440 C C . THR A 1 189 ? 8.287 -19.779 24.118 1.00 39.34 189 THR A C 1
ATOM 1442 O O . THR A 1 189 ? 9.163 -20.637 24.047 1.00 39.34 189 THR A O 1
ATOM 1445 N N . THR A 1 190 ? 8.314 -18.664 23.387 1.00 32.50 190 THR A N 1
ATOM 1446 C CA . THR A 1 190 ? 9.499 -18.244 22.627 1.00 32.50 190 THR A CA 1
ATOM 1447 C C . THR A 1 190 ? 10.047 -16.968 23.245 1.00 32.50 190 THR A C 1
ATOM 1449 O O . THR A 1 190 ? 9.468 -15.889 23.135 1.00 32.50 190 THR A O 1
ATOM 1452 N N . THR A 1 191 ? 11.170 -17.119 23.938 1.00 44.22 191 THR A N 1
ATOM 1453 C CA . THR A 1 191 ? 11.957 -16.054 24.554 1.00 44.22 191 THR A CA 1
ATOM 1454 C C . THR A 1 191 ? 12.541 -15.147 23.466 1.00 44.22 191 THR A C 1
ATOM 1456 O O . THR A 1 191 ? 13.525 -15.502 22.823 1.00 44.22 191 THR A O 1
ATOM 1459 N N . ALA A 1 192 ? 11.941 -13.972 23.264 1.00 36.06 192 ALA A N 1
ATOM 1460 C CA . ALA A 1 192 ? 12.506 -12.875 22.480 1.00 36.06 192 ALA A CA 1
ATOM 1461 C C . ALA A 1 192 ? 12.716 -11.651 23.386 1.00 36.06 192 ALA A C 1
ATOM 1463 O O . ALA A 1 192 ? 11.891 -11.347 24.247 1.00 36.06 192 ALA A O 1
ATOM 1464 N N . ALA A 1 193 ? 13.858 -10.988 23.203 1.00 42.53 193 ALA A N 1
ATOM 1465 C CA . ALA A 1 193 ? 14.345 -9.856 23.987 1.00 42.53 193 ALA A CA 1
ATOM 1466 C C . ALA A 1 193 ? 13.315 -8.704 24.126 1.00 42.53 193 ALA A C 1
ATOM 1468 O O . ALA A 1 193 ? 12.488 -8.504 23.233 1.00 42.53 193 ALA A O 1
ATOM 1469 N N . PRO A 1 194 ? 13.357 -7.920 25.223 1.00 41.66 194 PRO A N 1
ATOM 1470 C CA . PRO A 1 194 ? 12.328 -6.935 25.544 1.00 41.66 194 PRO A CA 1
ATOM 1471 C C . PRO A 1 194 ? 12.397 -5.733 24.595 1.00 41.66 194 PRO A C 1
ATOM 1473 O O . PRO A 1 194 ? 13.209 -4.827 24.767 1.00 41.66 194 PRO A O 1
ATOM 1476 N N . VAL A 1 195 ? 11.512 -5.692 23.599 1.00 47.12 195 VAL A N 1
ATOM 1477 C CA . VAL A 1 195 ? 11.250 -4.465 22.839 1.00 47.12 195 VAL A CA 1
ATOM 1478 C C . VAL A 1 195 ? 10.418 -3.553 23.740 1.00 47.12 195 VAL A C 1
ATOM 1480 O O . VAL A 1 195 ? 9.275 -3.878 24.067 1.00 47.12 195 VAL A O 1
ATOM 1483 N N . LYS A 1 196 ? 10.993 -2.429 24.184 1.00 56.72 196 LYS A N 1
ATOM 1484 C CA . LYS A 1 196 ? 10.267 -1.396 24.937 1.00 56.72 196 LYS A CA 1
ATOM 1485 C C . LYS A 1 196 ? 9.049 -0.950 24.122 1.00 56.72 196 LYS A C 1
ATOM 1487 O O . LYS A 1 196 ? 9.187 -0.325 23.075 1.00 56.72 196 LYS A O 1
ATOM 1492 N N . LYS A 1 197 ? 7.849 -1.303 24.588 1.00 60.00 197 LYS A N 1
ATOM 1493 C CA . LYS A 1 197 ? 6.585 -0.844 24.004 1.00 60.00 197 LYS A CA 1
ATOM 1494 C C . LYS A 1 197 ? 6.371 0.615 24.399 1.00 60.00 197 LYS A C 1
ATOM 1496 O O . LYS A 1 197 ? 6.258 0.921 25.581 1.00 60.00 197 LYS A O 1
ATOM 1501 N N . CYS A 1 198 ? 6.306 1.496 23.409 1.00 78.38 198 CYS A N 1
ATOM 1502 C CA . CYS A 1 198 ? 5.858 2.868 23.599 1.00 78.38 198 CYS A CA 1
ATOM 1503 C C . CYS A 1 198 ? 4.349 2.880 23.860 1.00 78.38 198 CYS A C 1
ATOM 1505 O O . CYS A 1 198 ? 3.600 2.161 23.197 1.00 78.38 198 CYS A O 1
ATOM 1507 N N . PHE A 1 199 ? 3.902 3.707 24.800 1.00 83.31 199 PHE A N 1
ATOM 1508 C CA . PHE A 1 199 ? 2.483 3.934 25.062 1.00 83.31 199 PHE A CA 1
ATOM 1509 C C . PHE A 1 199 ? 2.070 5.308 24.530 1.00 83.31 199 PHE A C 1
ATOM 1511 O O . PHE A 1 199 ? 2.895 6.217 24.429 1.00 83.31 199 PHE A O 1
ATOM 1518 N N . ASP A 1 200 ? 0.797 5.443 24.166 1.00 89.38 200 ASP A N 1
ATOM 1519 C CA . ASP A 1 200 ? 0.219 6.741 23.820 1.00 89.38 200 ASP A CA 1
ATOM 1520 C C . ASP A 1 200 ? -0.033 7.570 25.076 1.00 89.38 200 ASP A C 1
ATOM 1522 O O . ASP A 1 200 ? -0.257 7.026 26.160 1.00 89.38 200 ASP A O 1
ATOM 1526 N N . ASP A 1 201 ? -0.062 8.890 24.911 1.00 86.44 201 ASP A N 1
ATOM 1527 C CA . ASP A 1 201 ? -0.506 9.800 25.956 1.00 86.44 201 ASP A CA 1
ATOM 1528 C C . ASP A 1 201 ? -1.982 9.495 26.297 1.00 86.44 201 ASP A C 1
ATOM 1530 O O . ASP A 1 201 ? -2.863 9.643 25.436 1.00 86.44 201 ASP A O 1
ATOM 1534 N N . PRO A 1 202 ? -2.295 9.089 27.543 1.00 84.94 202 PRO A N 1
ATOM 1535 C CA . PRO A 1 202 ? -3.655 8.742 27.938 1.00 84.94 202 PRO A CA 1
ATOM 1536 C C . PRO A 1 202 ? -4.629 9.922 27.804 1.00 84.94 202 PRO A C 1
ATOM 1538 O O . PRO A 1 202 ? -5.806 9.704 27.508 1.00 84.94 202 PRO A O 1
ATOM 1541 N N . ALA A 1 203 ? -4.159 11.169 27.926 1.00 86.94 203 ALA A N 1
ATOM 1542 C CA . ALA A 1 203 ? -4.981 12.363 27.727 1.00 86.94 203 ALA A CA 1
ATOM 1543 C C . ALA A 1 203 ? -5.327 12.608 26.247 1.00 86.94 203 ALA A C 1
ATOM 1545 O O . ALA A 1 203 ? -6.264 13.350 25.938 1.00 86.94 203 ALA A O 1
ATOM 1546 N N . LYS A 1 204 ? -4.591 11.988 25.317 1.00 87.94 204 LYS A N 1
ATOM 1547 C CA . LYS A 1 204 ? -4.789 12.106 23.863 1.00 87.94 204 LYS A CA 1
ATOM 1548 C C . LYS A 1 204 ? -5.185 10.790 23.196 1.00 87.94 204 LYS A C 1
ATOM 1550 O O . LYS A 1 204 ? -5.294 10.748 21.973 1.00 87.94 204 LYS A O 1
ATOM 1555 N N . ALA A 1 205 ? -5.518 9.757 23.970 1.00 85.31 205 ALA A N 1
ATOM 1556 C CA . ALA A 1 205 ? -5.883 8.436 23.457 1.00 85.31 205 ALA A CA 1
ATOM 1557 C C . ALA A 1 205 ? -7.020 8.468 22.413 1.00 85.31 205 ALA A C 1
ATOM 1559 O O . ALA A 1 205 ? -6.991 7.718 21.438 1.00 85.31 205 ALA A O 1
ATOM 1560 N N . HIS A 1 206 ? -8.011 9.353 22.578 1.00 86.81 206 HIS A N 1
ATOM 1561 C CA . HIS A 1 206 ? -9.075 9.541 21.586 1.00 86.81 206 HIS A CA 1
ATOM 1562 C C . HIS A 1 206 ? -8.532 10.079 20.254 1.00 86.81 206 HIS A C 1
ATOM 1564 O O . HIS A 1 206 ? -8.830 9.522 19.201 1.00 86.81 206 HIS A O 1
ATOM 1570 N N . VAL A 1 207 ? -7.663 11.091 20.318 1.00 87.81 207 VAL A N 1
ATOM 1571 C CA . VAL A 1 207 ? -7.032 11.725 19.153 1.00 87.81 207 VAL A CA 1
ATOM 1572 C C . VAL A 1 207 ? -6.128 10.738 18.416 1.00 87.81 207 VAL A C 1
ATOM 1574 O O . VAL A 1 207 ? -6.137 10.722 17.185 1.00 87.81 207 VAL A O 1
ATOM 1577 N N . CYS A 1 208 ? -5.395 9.891 19.148 1.00 89.94 208 CYS A N 1
ATOM 1578 C CA . CYS A 1 208 ? -4.562 8.838 18.568 1.00 89.94 208 CYS A CA 1
ATOM 1579 C C . CYS A 1 208 ? -5.401 7.808 17.808 1.00 89.94 208 CYS A C 1
ATOM 1581 O O . CYS A 1 208 ? -5.096 7.506 16.658 1.00 89.94 208 CYS A O 1
ATOM 1583 N N . LYS A 1 209 ? -6.514 7.343 18.391 1.00 90.81 209 LYS A N 1
ATOM 1584 C CA . LYS A 1 209 ? -7.431 6.407 17.720 1.00 90.81 209 LYS A CA 1
ATOM 1585 C C . LYS A 1 209 ? -8.057 7.003 16.458 1.00 90.81 209 LYS A C 1
ATOM 1587 O O . LYS A 1 209 ? -8.083 6.343 15.424 1.00 90.81 209 LYS A O 1
ATOM 1592 N N . GLU A 1 210 ? -8.536 8.243 16.522 1.00 90.88 210 GLU A N 1
ATOM 1593 C CA . GLU A 1 210 ? -9.175 8.908 15.377 1.00 90.88 210 GLU A CA 1
ATOM 1594 C C . GLU A 1 210 ? -8.194 9.204 14.235 1.00 90.88 210 GLU A C 1
ATOM 1596 O O . GLU A 1 210 ? -8.544 9.100 13.058 1.00 90.88 210 GLU A O 1
ATOM 1601 N N . ASN A 1 211 ? -6.947 9.546 14.567 1.00 88.12 211 ASN A N 1
ATOM 1602 C CA . ASN A 1 211 ? -5.946 9.990 13.597 1.00 88.12 211 ASN A CA 1
ATOM 1603 C C . ASN A 1 211 ? -4.851 8.952 13.322 1.00 88.12 211 ASN A C 1
ATOM 1605 O O . ASN A 1 211 ? -3.848 9.290 12.699 1.00 88.12 211 ASN A O 1
ATOM 1609 N N . ALA A 1 212 ? -5.057 7.685 13.694 1.00 88.75 212 ALA A N 1
ATOM 1610 C CA . ALA A 1 212 ? -4.106 6.595 13.452 1.00 88.75 212 ALA A CA 1
ATOM 1611 C C . ALA A 1 212 ? -3.709 6.460 11.967 1.00 88.75 212 ALA A C 1
ATOM 1613 O O . ALA A 1 212 ? -2.579 6.135 11.627 1.00 88.75 212 ALA A O 1
ATOM 1614 N N . HIS A 1 213 ? -4.615 6.794 11.046 1.00 91.06 213 HIS A N 1
ATOM 1615 C CA . HIS A 1 213 ? -4.342 6.788 9.606 1.00 91.06 213 HIS A CA 1
ATOM 1616 C C . HIS A 1 213 ? -3.426 7.939 9.137 1.00 91.06 213 HIS A C 1
ATOM 1618 O O . HIS A 1 213 ? -2.978 7.946 7.992 1.00 91.06 213 HIS A O 1
ATOM 1624 N N . ARG A 1 214 ? -3.138 8.920 10.003 1.00 88.88 214 ARG A N 1
ATOM 1625 C CA . ARG A 1 214 ? -2.422 10.171 9.688 1.00 88.88 214 ARG A CA 1
ATOM 1626 C C . ARG A 1 214 ? -1.061 10.266 10.363 1.00 88.88 214 ARG A C 1
ATOM 1628 O O . ARG A 1 214 ? -0.459 11.338 10.357 1.00 88.88 214 ARG A O 1
ATOM 1635 N N . CYS A 1 215 ? -0.557 9.160 10.911 1.00 90.00 215 CYS A N 1
ATOM 1636 C CA . CYS A 1 215 ? 0.732 9.104 11.601 1.00 90.00 215 CYS A CA 1
ATOM 1637 C C . CYS A 1 215 ? 1.876 9.733 10.788 1.00 90.00 215 CYS A C 1
ATOM 1639 O O . CYS A 1 215 ? 2.739 10.386 11.357 1.00 90.00 215 CYS A O 1
ATOM 1641 N N . ASN A 1 216 ? 1.853 9.615 9.456 1.00 87.38 216 ASN A N 1
ATOM 1642 C CA . ASN A 1 216 ? 2.908 10.126 8.573 1.00 87.38 216 ASN A CA 1
ATOM 1643 C C . ASN A 1 216 ? 2.500 11.347 7.732 1.00 87.38 216 ASN A C 1
ATOM 1645 O O . ASN A 1 216 ? 3.232 11.729 6.820 1.00 87.38 216 ASN A O 1
ATOM 1649 N N . THR A 1 217 ? 1.343 11.951 8.004 1.00 89.94 217 THR A N 1
ATOM 1650 C CA . THR A 1 217 ? 0.811 13.068 7.215 1.00 89.94 217 THR A CA 1
ATOM 1651 C C . THR A 1 217 ? 1.129 14.394 7.895 1.00 89.94 217 THR A C 1
ATOM 1653 O O . THR A 1 217 ? 0.702 14.627 9.023 1.00 89.94 217 THR A O 1
ATOM 1656 N N . GLU A 1 218 ? 1.831 15.298 7.216 1.00 87.19 218 GLU A N 1
ATOM 1657 C CA . GLU A 1 218 ? 1.982 16.676 7.700 1.00 87.19 218 GLU A CA 1
ATOM 1658 C C . GLU A 1 218 ? 0.638 17.423 7.633 1.00 87.19 218 GLU A C 1
ATOM 1660 O O . GLU A 1 218 ? -0.125 17.215 6.685 1.00 87.19 218 GLU A O 1
ATOM 1665 N N . PRO A 1 219 ? 0.295 18.277 8.618 1.00 83.00 219 PRO A N 1
ATOM 1666 C CA . PRO A 1 219 ? 1.072 18.677 9.806 1.00 83.00 219 PRO A CA 1
ATOM 1667 C C . PRO A 1 219 ? 0.902 17.754 11.036 1.00 83.00 219 PRO A C 1
ATOM 1669 O O . PRO A 1 219 ? 1.440 18.019 12.111 1.00 83.00 219 PRO A O 1
ATOM 1672 N N . PHE A 1 220 ? 0.109 16.684 10.919 1.00 83.88 220 PHE A N 1
ATOM 1673 C CA . PHE A 1 220 ? -0.302 15.822 12.037 1.00 83.88 220 PHE A CA 1
ATOM 1674 C C . PHE A 1 220 ? 0.824 14.930 12.543 1.00 83.88 220 PHE A C 1
ATOM 1676 O O . PHE A 1 220 ? 0.855 14.620 13.732 1.00 83.88 220 PHE A O 1
ATOM 1683 N N . LYS A 1 221 ? 1.774 14.583 11.673 1.00 86.94 221 LYS A N 1
ATOM 1684 C CA . LYS A 1 221 ? 2.950 13.773 11.992 1.00 86.94 221 LYS A CA 1
ATOM 1685 C C . LYS A 1 221 ? 3.675 14.269 13.240 1.00 86.94 221 LYS A C 1
ATOM 1687 O O . LYS A 1 221 ? 4.003 13.459 14.099 1.00 86.94 221 LYS A O 1
ATOM 1692 N N . LYS A 1 222 ? 3.843 15.587 13.406 1.00 87.75 222 LYS A N 1
ATOM 1693 C CA . LYS A 1 222 ? 4.477 16.162 14.603 1.00 87.75 222 LYS A CA 1
ATOM 1694 C C . LYS A 1 222 ? 3.725 15.790 15.887 1.00 87.75 222 LYS A C 1
ATOM 1696 O O . LYS A 1 222 ? 4.325 15.248 16.806 1.00 87.75 222 LYS A O 1
ATOM 1701 N N . ASN A 1 223 ? 2.408 15.993 15.918 1.00 86.50 223 ASN A N 1
ATOM 1702 C CA . ASN A 1 223 ? 1.577 15.647 17.076 1.00 86.50 223 ASN A CA 1
ATOM 1703 C C . ASN A 1 223 ? 1.477 14.127 17.286 1.00 86.50 223 ASN A C 1
ATOM 1705 O O . ASN A 1 223 ? 1.429 13.665 18.421 1.00 86.50 223 ASN A O 1
ATOM 1709 N N . MET A 1 224 ? 1.470 13.342 16.209 1.00 87.38 224 MET A N 1
ATOM 1710 C CA . MET A 1 224 ? 1.420 11.880 16.277 1.00 87.38 224 MET A CA 1
ATOM 1711 C C . MET A 1 224 ? 2.725 11.285 16.820 1.00 87.38 224 MET A C 1
ATOM 1713 O O . MET A 1 224 ? 2.677 10.366 17.632 1.00 87.38 224 MET A O 1
ATOM 1717 N N . ILE A 1 225 ? 3.880 11.855 16.462 1.00 87.50 225 ILE A N 1
ATOM 1718 C CA . ILE A 1 225 ? 5.179 11.500 17.053 1.00 87.50 225 ILE A CA 1
ATOM 1719 C C . ILE A 1 225 ? 5.237 11.903 18.530 1.00 87.50 225 ILE A C 1
ATOM 1721 O O . ILE A 1 225 ? 5.851 11.201 19.326 1.00 87.50 225 ILE A O 1
ATOM 1725 N N . THR A 1 226 ? 4.606 13.011 18.926 1.00 86.31 226 THR A N 1
ATOM 1726 C CA . THR A 1 226 ? 4.626 13.456 20.327 1.00 86.31 226 THR A CA 1
ATOM 1727 C C . THR A 1 226 ? 3.710 12.624 21.225 1.00 86.31 226 THR A C 1
ATOM 1729 O O . THR A 1 226 ? 4.153 12.179 22.279 1.00 86.31 226 THR A O 1
ATOM 1732 N N . PHE A 1 227 ? 2.455 12.403 20.824 1.00 89.38 227 PHE A N 1
ATOM 1733 C CA . PHE A 1 227 ? 1.416 11.868 21.715 1.00 89.38 227 PHE A CA 1
ATOM 1734 C C . PHE A 1 227 ? 0.980 10.437 21.388 1.00 89.38 227 PHE A C 1
ATOM 1736 O O . PHE A 1 227 ? 0.388 9.783 22.239 1.00 89.38 227 PHE A O 1
ATOM 1743 N N . CYS A 1 228 ? 1.244 9.950 20.173 1.00 92.25 228 CYS A N 1
ATOM 1744 C CA . CYS A 1 228 ? 0.673 8.702 19.657 1.00 92.25 228 CYS A CA 1
ATOM 1745 C C . CYS A 1 228 ? 1.750 7.692 19.241 1.00 92.25 228 CYS A C 1
ATOM 1747 O O . CYS A 1 228 ? 1.599 6.977 18.248 1.00 92.25 228 CYS A O 1
ATOM 1749 N N . LYS A 1 229 ? 2.871 7.657 19.975 1.00 89.88 229 LYS A N 1
ATOM 1750 C CA . LYS A 1 229 ? 4.016 6.784 19.670 1.00 89.88 229 LYS A CA 1
ATOM 1751 C C . LYS A 1 229 ? 3.638 5.302 19.663 1.00 89.88 229 LYS A C 1
ATOM 1753 O O . LYS A 1 229 ? 4.174 4.561 18.846 1.00 89.88 229 LYS A O 1
ATOM 1758 N N . GLY A 1 230 ? 2.702 4.885 20.517 1.00 88.94 230 GLY A N 1
ATOM 1759 C CA . GLY A 1 230 ? 2.195 3.515 20.570 1.00 88.94 230 GLY A CA 1
ATOM 1760 C C . GLY A 1 230 ? 1.281 3.181 19.389 1.00 88.94 230 GLY A C 1
ATOM 1761 O O . GLY A 1 230 ? 1.534 2.209 18.682 1.00 88.94 230 GLY A O 1
ATOM 1762 N N . THR A 1 231 ? 0.269 4.012 19.123 1.00 90.19 231 THR A N 1
ATOM 1763 C CA . THR A 1 231 ? -0.668 3.840 17.996 1.00 90.19 231 THR A CA 1
ATOM 1764 C C . THR A 1 231 ? 0.049 3.894 16.643 1.00 90.19 231 THR A C 1
ATOM 1766 O O . THR A 1 231 ? -0.300 3.150 15.731 1.00 90.19 231 THR A O 1
ATOM 1769 N N . CYS A 1 232 ? 1.061 4.752 16.505 1.00 89.88 232 CYS A N 1
ATOM 1770 C CA . CYS A 1 232 ? 1.795 4.948 15.255 1.00 89.88 232 CYS A CA 1
ATOM 1771 C C . CYS A 1 232 ? 3.072 4.102 15.127 1.00 89.88 232 CYS A C 1
ATOM 1773 O O . CYS A 1 232 ? 3.717 4.148 14.079 1.00 89.88 232 CYS A O 1
ATOM 1775 N N . GLY A 1 233 ? 3.457 3.359 16.171 1.00 86.44 233 GLY A N 1
ATOM 1776 C CA . GLY A 1 233 ? 4.665 2.528 16.178 1.00 86.44 233 GLY A CA 1
ATOM 1777 C C . GLY A 1 233 ? 5.972 3.316 16.031 1.00 86.44 233 GLY A C 1
ATOM 1778 O O . GLY A 1 233 ? 6.926 2.812 15.439 1.00 86.44 233 GLY A O 1
ATOM 1779 N N . PHE A 1 234 ? 6.019 4.559 16.519 1.00 86.69 234 PHE A N 1
ATOM 1780 C CA . PHE A 1 234 ? 7.232 5.377 16.466 1.00 86.69 234 PHE A CA 1
ATOM 1781 C C . PHE A 1 234 ? 8.268 4.908 17.496 1.00 86.69 234 PHE A C 1
ATOM 1783 O O . PHE A 1 234 ? 7.886 4.453 18.576 1.00 86.69 234 PHE A O 1
ATOM 1790 N N . PRO A 1 235 ? 9.575 5.039 17.195 1.00 79.81 235 PRO A N 1
ATOM 1791 C CA . PRO A 1 235 ? 10.624 4.683 18.139 1.00 79.81 235 PRO A CA 1
ATOM 1792 C C . PRO A 1 235 ? 10.537 5.548 19.403 1.00 79.81 235 PRO A C 1
ATOM 1794 O O . PRO A 1 235 ? 10.293 6.756 19.350 1.00 79.81 235 PRO A O 1
ATOM 1797 N N . CYS A 1 236 ? 10.723 4.909 20.555 1.00 78.94 236 CYS A N 1
ATOM 1798 C CA . CYS A 1 236 ? 10.916 5.603 21.817 1.00 78.94 236 CYS A CA 1
ATOM 1799 C C . CYS A 1 236 ? 12.372 6.053 21.905 1.00 78.94 236 CYS A C 1
ATOM 1801 O O . CYS A 1 236 ? 13.262 5.217 22.035 1.00 78.94 236 CYS A O 1
ATOM 1803 N N . ASP A 1 237 ? 12.603 7.359 21.888 1.00 69.62 237 ASP A N 1
ATOM 1804 C CA . ASP A 1 237 ? 13.847 7.929 22.391 1.00 69.62 237 ASP A CA 1
ATOM 1805 C C . ASP A 1 237 ? 13.746 7.913 23.924 1.00 69.62 237 ASP A C 1
ATOM 1807 O O . ASP A 1 237 ? 12.977 8.671 24.520 1.00 69.62 237 ASP A O 1
ATOM 1811 N N . ASP A 1 238 ? 14.399 6.940 24.554 1.00 59.97 238 ASP A N 1
ATOM 1812 C CA . ASP A 1 238 ? 14.467 6.820 26.008 1.00 59.97 238 ASP A CA 1
ATOM 1813 C C . ASP A 1 238 ? 15.110 8.064 26.638 1.00 59.97 238 ASP A C 1
ATOM 1815 O O . ASP A 1 238 ? 16.254 8.382 26.344 1.00 59.97 238 ASP A O 1
ATOM 1819 N N . GLU A 1 239 ? 14.385 8.718 27.544 1.00 46.44 239 GLU A N 1
ATOM 1820 C CA . GLU A 1 239 ? 14.793 8.985 28.932 1.00 46.44 239 GLU A CA 1
ATOM 1821 C C . GLU A 1 239 ? 13.609 9.648 29.648 1.00 46.44 239 GLU A C 1
ATOM 1823 O O . GLU A 1 239 ? 13.505 10.867 29.724 1.00 46.44 239 GLU A O 1
ATOM 1828 N N . GLN A 1 240 ? 12.688 8.848 30.194 1.00 49.50 240 GLN A N 1
ATOM 1829 C CA . GLN A 1 240 ? 11.943 9.273 31.380 1.00 49.50 240 GLN A CA 1
ATOM 1830 C C . GLN A 1 240 ? 11.805 8.091 32.347 1.00 49.50 240 GLN A C 1
ATOM 1832 O O . GLN A 1 240 ? 11.432 6.992 31.927 1.00 49.50 240 GLN A O 1
ATOM 1837 N N . PRO A 1 241 ? 12.135 8.287 33.636 1.00 44.00 241 PRO A N 1
ATOM 1838 C CA . PRO A 1 241 ? 12.104 7.230 34.628 1.00 44.00 241 PRO A CA 1
ATOM 1839 C C . PRO A 1 241 ? 10.670 6.746 34.833 1.00 44.00 241 PRO A C 1
ATOM 1841 O O . PRO A 1 241 ? 9.739 7.528 35.025 1.00 44.00 241 PRO A O 1
ATOM 1844 N N . LEU A 1 242 ? 10.521 5.426 34.813 1.00 44.41 242 LEU A N 1
ATOM 1845 C CA . LEU A 1 242 ? 9.325 4.715 35.226 1.00 44.41 242 LEU A CA 1
ATOM 1846 C C . LEU A 1 242 ? 9.074 5.000 36.717 1.00 44.41 242 LEU A C 1
ATOM 1848 O O . LEU A 1 242 ? 9.591 4.303 37.588 1.00 44.41 242 LEU A O 1
ATOM 1852 N N . VAL A 1 243 ? 8.286 6.030 37.023 1.00 41.59 243 VAL A N 1
ATOM 1853 C CA . VAL A 1 243 ? 7.687 6.179 38.352 1.00 41.59 243 VAL A CA 1
ATOM 1854 C C . VAL A 1 243 ? 6.459 5.275 38.385 1.00 41.59 243 VAL A C 1
ATOM 1856 O O . VAL A 1 243 ? 5.342 5.683 38.073 1.00 41.59 243 VAL A O 1
ATOM 1859 N N . THR A 1 244 ? 6.682 4.004 38.716 1.00 39.19 244 THR A N 1
ATOM 1860 C CA . THR A 1 244 ? 5.606 3.079 39.077 1.00 39.19 244 THR A CA 1
ATOM 1861 C C . THR A 1 244 ? 5.109 3.459 40.466 1.00 39.19 244 THR A C 1
ATOM 1863 O O . THR A 1 244 ? 5.592 2.948 41.475 1.00 39.19 244 THR A O 1
ATOM 1866 N N . THR A 1 245 ? 4.152 4.381 40.544 1.00 39.44 245 THR A N 1
ATOM 1867 C CA . THR A 1 245 ? 3.401 4.599 41.782 1.00 39.44 245 THR A CA 1
ATOM 1868 C C . THR A 1 245 ? 2.356 3.495 41.888 1.00 39.44 245 THR A C 1
ATOM 1870 O O . THR A 1 245 ? 1.270 3.584 41.319 1.00 39.44 245 THR A O 1
ATOM 1873 N N . THR A 1 246 ? 2.698 2.412 42.581 1.00 40.06 246 THR A N 1
ATOM 1874 C CA . THR A 1 246 ? 1.756 1.344 42.924 1.00 40.06 246 THR A CA 1
ATOM 1875 C C . THR A 1 246 ? 0.811 1.863 44.008 1.00 40.06 246 THR A C 1
ATOM 1877 O O . THR A 1 246 ? 1.101 1.770 45.199 1.00 40.06 246 THR A O 1
ATOM 1880 N N . THR A 1 247 ? -0.318 2.456 43.622 1.00 39.84 247 THR A N 1
ATOM 1881 C CA . THR A 1 247 ? -1.422 2.713 44.552 1.00 39.84 247 THR A CA 1
ATOM 1882 C C . THR A 1 247 ? -2.229 1.433 44.728 1.00 39.84 247 THR A C 1
ATOM 1884 O O . THR A 1 247 ? -3.073 1.072 43.911 1.00 39.84 247 THR A O 1
ATOM 1887 N N . THR A 1 248 ? -1.954 0.720 45.818 1.00 42.75 248 THR A N 1
ATOM 1888 C CA . THR A 1 248 ? -2.768 -0.405 46.284 1.00 42.75 248 THR A CA 1
ATOM 1889 C C . THR A 1 248 ? -4.101 0.135 46.802 1.00 42.75 248 THR A C 1
ATOM 1891 O O . THR A 1 248 ? -4.195 0.604 47.934 1.00 42.75 248 THR A O 1
ATOM 1894 N N . THR A 1 249 ? -5.142 0.111 45.968 1.00 41.00 249 THR A N 1
ATOM 1895 C CA . THR A 1 249 ? -6.512 0.425 46.393 1.00 41.00 249 THR A CA 1
ATOM 1896 C C . THR A 1 249 ? -7.176 -0.835 46.937 1.00 41.00 249 THR A C 1
ATOM 1898 O O . THR A 1 249 ? -7.730 -1.648 46.201 1.00 41.00 249 THR A O 1
ATOM 1901 N N . THR A 1 250 ? -7.108 -0.987 48.255 1.00 42.16 250 THR A N 1
ATOM 1902 C CA . THR A 1 250 ? -7.945 -1.904 49.031 1.00 42.16 250 THR A CA 1
ATOM 1903 C C . THR A 1 250 ? -9.402 -1.450 48.915 1.00 42.16 250 THR A C 1
ATOM 1905 O O . THR A 1 250 ? -9.711 -0.315 49.274 1.00 42.16 250 THR A O 1
ATOM 1908 N N . LEU A 1 251 ? -10.293 -2.305 48.399 1.00 43.25 251 LEU A N 1
ATOM 1909 C CA . LEU A 1 251 ? -11.734 -2.033 48.330 1.00 43.25 251 LEU A CA 1
ATOM 1910 C C . LEU A 1 251 ? -12.339 -1.923 49.745 1.00 43.25 251 LEU A C 1
ATOM 1912 O O . LEU A 1 251 ? -12.276 -2.902 50.492 1.00 43.25 251 LEU A O 1
ATOM 1916 N N . PRO A 1 252 ? -12.978 -0.795 50.108 1.00 54.34 252 PRO A N 1
ATOM 1917 C CA . PRO A 1 252 ? -13.899 -0.735 51.233 1.00 54.34 252 PRO A CA 1
ATOM 1918 C C . PRO A 1 252 ? -15.315 -1.189 50.820 1.00 54.34 252 PRO A C 1
ATOM 1920 O O . PRO A 1 252 ? -15.643 -1.224 49.630 1.00 54.34 252 PRO A O 1
ATOM 1923 N N . PRO A 1 253 ? -16.166 -1.558 51.796 1.00 53.31 253 PRO A N 1
ATOM 1924 C CA . PRO A 1 253 ? -17.498 -2.090 51.542 1.00 53.31 253 PRO A CA 1
ATOM 1925 C C . PRO A 1 253 ? -18.421 -1.034 50.926 1.00 53.31 253 PRO A C 1
ATOM 1927 O O . PRO A 1 253 ? -18.333 0.152 51.237 1.00 53.31 253 PRO A O 1
ATOM 1930 N N . ALA A 1 254 ? -19.320 -1.500 50.058 1.00 54.56 254 ALA A N 1
ATOM 1931 C CA . ALA A 1 254 ? -20.290 -0.699 49.326 1.00 54.56 254 ALA A CA 1
ATOM 1932 C C . ALA A 1 254 ? -21.191 0.121 50.265 1.00 54.56 254 ALA A C 1
ATOM 1934 O O . ALA A 1 254 ? -22.198 -0.365 50.780 1.00 54.56 254 ALA A O 1
ATOM 1935 N N . THR A 1 255 ? -20.849 1.392 50.444 1.00 44.25 255 THR A N 1
ATOM 1936 C CA . THR A 1 255 ? -21.755 2.426 50.933 1.00 44.25 255 THR A CA 1
ATOM 1937 C C . THR A 1 255 ? -22.211 3.262 49.745 1.00 44.25 255 THR A C 1
ATOM 1939 O O . THR A 1 255 ? -21.423 3.954 49.100 1.00 44.25 255 THR A O 1
ATOM 1942 N N . THR A 1 256 ? -23.509 3.170 49.443 1.00 54.44 256 THR A N 1
ATOM 1943 C CA . THR A 1 256 ? -24.217 3.950 48.419 1.00 54.44 256 THR A CA 1
ATOM 1944 C C . THR A 1 256 ? -24.186 5.430 48.788 1.00 54.44 256 THR A C 1
ATOM 1946 O O . THR A 1 256 ? -25.132 5.985 49.343 1.00 54.44 256 THR A O 1
ATOM 1949 N N . THR A 1 257 ? -23.061 6.070 48.500 1.00 50.03 257 THR A N 1
ATOM 1950 C CA . THR A 1 257 ? -22.893 7.512 48.621 1.00 50.03 257 THR A CA 1
ATOM 1951 C C . THR A 1 257 ? -23.297 8.101 47.280 1.00 50.03 257 THR A C 1
ATOM 1953 O O . THR A 1 257 ? -22.727 7.737 46.251 1.00 50.03 257 THR A O 1
ATOM 1956 N N . ARG A 1 258 ? -24.331 8.953 47.271 1.00 61.91 258 ARG A N 1
ATOM 1957 C CA . ARG A 1 258 ? -24.761 9.673 46.066 1.00 61.91 258 ARG A CA 1
ATOM 1958 C C . ARG A 1 258 ? -23.548 10.366 45.451 1.00 61.91 258 ARG A C 1
ATOM 1960 O O . ARG A 1 258 ? -22.896 11.177 46.103 1.00 61.91 258 ARG A O 1
ATOM 1967 N N . GLU A 1 259 ? -23.254 10.010 44.207 1.00 70.75 259 GLU A N 1
ATOM 1968 C CA . GLU A 1 259 ? -22.173 10.609 43.437 1.00 70.75 259 GLU A CA 1
ATOM 1969 C C . GLU A 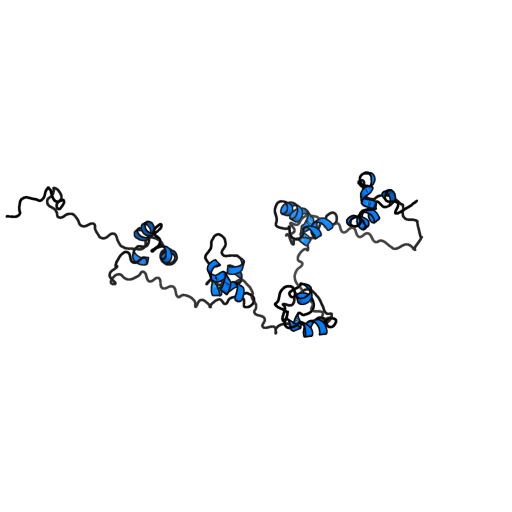1 259 ? -22.423 12.126 43.322 1.00 70.75 259 GLU A C 1
ATOM 1971 O O . GLU A 1 259 ? -23.535 12.526 42.956 1.00 70.75 259 GLU A O 1
ATOM 1976 N N . PRO A 1 260 ? -21.443 12.988 43.647 1.00 76.88 260 PRO A N 1
ATOM 1977 C CA . PRO A 1 260 ? -21.623 14.430 43.551 1.00 76.88 260 PRO A CA 1
ATOM 1978 C C . PRO A 1 260 ? -21.947 14.842 42.108 1.00 76.88 260 PRO A C 1
ATOM 1980 O O . PRO A 1 260 ? -21.243 14.494 41.163 1.00 76.88 260 PRO A O 1
ATOM 1983 N N . CYS A 1 261 ? -23.035 15.596 41.941 1.00 87.25 261 CYS A N 1
ATOM 1984 C CA . CYS A 1 261 ? -23.529 16.045 40.641 1.00 87.25 261 CYS A CA 1
ATOM 1985 C C . CYS A 1 261 ? -22.874 17.373 40.229 1.00 87.25 261 CYS A C 1
ATOM 1987 O O . CYS A 1 261 ? -23.236 18.447 40.728 1.00 87.25 261 CYS A O 1
ATOM 1989 N N . PHE A 1 262 ? -21.916 17.301 39.306 1.00 89.62 262 PHE A N 1
ATOM 1990 C CA . PHE A 1 262 ? -21.239 18.453 38.710 1.00 89.62 262 PHE A CA 1
ATOM 1991 C C . PHE A 1 262 ? -20.829 18.169 37.258 1.00 89.62 262 PHE A C 1
ATOM 1993 O O . PHE A 1 262 ? -20.872 17.027 36.798 1.00 89.62 262 PHE A O 1
ATOM 2000 N N . ASP A 1 263 ? -20.465 19.224 36.530 1.00 92.06 263 ASP A N 1
ATOM 2001 C CA . ASP A 1 263 ? -19.950 19.119 35.165 1.00 92.06 263 ASP A CA 1
ATOM 2002 C C . ASP A 1 263 ? -18.429 18.948 35.184 1.00 92.06 263 ASP A C 1
ATOM 2004 O O . ASP A 1 263 ? -17.723 19.659 35.898 1.00 92.06 263 ASP A O 1
ATOM 2008 N N . LEU A 1 264 ? -17.928 18.004 34.387 1.00 90.50 264 LEU A N 1
ATOM 2009 C CA . LEU A 1 264 ? -16.496 17.735 34.230 1.00 90.50 264 LEU A CA 1
ATOM 2010 C C . LEU A 1 264 ? -15.835 18.703 33.244 1.00 90.50 264 LEU A C 1
ATOM 2012 O O . LEU A 1 264 ? -14.640 18.964 33.349 1.00 90.50 264 LEU A O 1
ATOM 2016 N N . SER A 1 265 ? -16.596 19.214 32.272 1.00 88.75 265 SER A N 1
ATOM 2017 C CA . SER A 1 265 ? -16.097 20.166 31.279 1.00 88.75 265 SER A CA 1
ATOM 2018 C C . SER A 1 265 ? -16.590 21.582 31.569 1.00 88.75 265 SER A C 1
ATOM 2020 O O . SER A 1 265 ? -17.757 21.797 31.889 1.00 88.75 265 SER A O 1
ATOM 2022 N N . GLN A 1 266 ? -15.711 22.570 31.395 1.00 88.38 266 GLN A N 1
ATOM 2023 C CA . GLN A 1 266 ? -16.069 23.988 31.517 1.00 88.38 266 GLN A CA 1
ATOM 2024 C C . GLN A 1 266 ? -16.930 24.476 30.338 1.00 88.38 266 GLN A C 1
ATOM 2026 O O . GLN A 1 266 ? -17.673 25.446 30.471 1.00 88.38 266 GLN A O 1
ATOM 2031 N N . ASP A 1 267 ? -16.889 23.777 29.199 1.00 88.12 267 ASP A N 1
ATOM 2032 C CA . ASP A 1 267 ? -17.631 24.152 27.989 1.00 88.12 267 ASP A CA 1
ATOM 2033 C C . ASP A 1 267 ? -19.133 23.856 28.070 1.00 88.12 267 ASP A C 1
ATOM 2035 O O . ASP A 1 267 ? -19.890 24.296 27.202 1.00 88.12 267 ASP A O 1
ATOM 2039 N N . CYS A 1 268 ? -19.578 23.121 29.094 1.00 90.62 268 CYS A N 1
ATOM 2040 C CA . CYS A 1 268 ? -20.974 22.723 29.251 1.00 90.62 268 CYS A CA 1
ATOM 2041 C C . CYS A 1 268 ? -21.907 23.940 29.298 1.00 90.62 268 CYS A C 1
ATOM 2043 O O . CYS A 1 268 ? -22.899 23.979 28.571 1.00 90.62 268 CYS A O 1
ATOM 2045 N N . VAL A 1 269 ? -21.526 24.976 30.054 1.00 91.81 269 VAL A N 1
ATOM 2046 C CA . VAL A 1 269 ? -22.294 26.226 30.207 1.00 91.81 269 VAL A CA 1
ATOM 2047 C C . VAL A 1 269 ? -22.482 26.951 28.871 1.00 91.81 269 VAL A C 1
ATOM 2049 O O . VAL A 1 269 ? -23.523 27.551 28.623 1.00 91.81 269 VAL A O 1
ATOM 2052 N N . ASN A 1 270 ? -21.492 26.854 27.981 1.00 90.31 270 ASN A N 1
ATOM 2053 C CA . ASN A 1 270 ? -21.480 27.559 26.699 1.00 90.31 270 ASN A CA 1
ATOM 2054 C C . ASN A 1 270 ? -22.172 26.775 25.574 1.00 90.31 270 ASN A C 1
ATOM 2056 O O . ASN A 1 270 ? -22.338 27.296 24.468 1.00 90.31 270 ASN A O 1
ATOM 2060 N N . LYS A 1 271 ? -22.522 25.503 25.810 1.00 89.00 271 LYS A N 1
ATOM 2061 C CA . LYS A 1 271 ? -23.050 24.599 24.778 1.00 89.00 271 LYS A CA 1
ATOM 2062 C C . LYS A 1 271 ? -24.280 23.791 25.238 1.00 89.00 271 LYS A C 1
ATOM 2064 O O . LYS A 1 271 ? -24.324 22.583 24.982 1.00 89.00 271 LYS A O 1
ATOM 2069 N N . PRO A 1 272 ? -25.312 24.411 25.847 1.00 87.62 272 PRO A N 1
ATOM 2070 C CA . PRO A 1 272 ? -26.509 23.694 26.302 1.00 87.62 272 PRO A CA 1
ATOM 2071 C C . PRO A 1 272 ? -27.272 23.009 25.155 1.00 87.62 272 PRO A C 1
ATOM 2073 O O . PRO A 1 272 ? -27.919 21.984 25.352 1.00 87.62 272 PRO A O 1
ATOM 2076 N N . GLN A 1 273 ? -27.143 23.509 23.925 1.00 90.06 273 GLN A N 1
ATOM 2077 C CA . GLN A 1 273 ? -27.733 22.907 22.728 1.00 90.06 273 GLN A CA 1
ATOM 2078 C C . GLN A 1 273 ? -27.211 21.494 22.417 1.00 90.06 273 GLN A C 1
ATOM 2080 O O . GLN A 1 273 ? -27.842 20.765 21.657 1.00 90.06 273 GLN A O 1
ATOM 2085 N N . LEU A 1 274 ? -26.064 21.084 22.974 1.00 91.31 274 LEU A N 1
ATOM 2086 C CA . LEU A 1 274 ? -25.544 19.730 22.771 1.00 91.31 274 LEU A CA 1
ATOM 2087 C C . LEU A 1 274 ? -26.278 18.681 23.614 1.00 91.31 274 LEU A C 1
ATOM 2089 O O . LEU A 1 274 ? -26.230 17.504 23.264 1.00 91.31 274 LEU A O 1
ATOM 2093 N N . CYS A 1 275 ? -26.995 19.087 24.668 1.00 93.00 275 CYS A N 1
ATOM 2094 C CA . CYS A 1 275 ? -27.743 18.183 25.547 1.00 93.00 275 CYS A CA 1
ATOM 2095 C C . CYS A 1 275 ? -28.839 17.394 24.809 1.00 93.00 275 CYS A C 1
ATOM 2097 O O . CYS A 1 275 ? -29.170 16.277 25.202 1.00 93.00 275 CYS A O 1
ATOM 2099 N N . THR A 1 276 ? -29.382 17.957 23.727 1.00 93.19 276 THR A N 1
ATOM 2100 C CA . THR A 1 276 ? -30.442 17.352 22.909 1.00 93.19 276 THR A CA 1
ATOM 2101 C C . THR A 1 276 ? -29.942 16.823 21.563 1.00 93.19 276 THR A C 1
ATOM 2103 O O . THR A 1 276 ? -30.735 16.282 20.796 1.00 93.19 276 THR A O 1
ATOM 2106 N N . ASN A 1 277 ? -28.645 16.955 21.255 1.00 92.75 277 ASN A N 1
ATOM 2107 C CA . ASN A 1 277 ? -28.095 16.574 19.956 1.00 92.75 277 ASN A CA 1
ATOM 2108 C C . ASN A 1 277 ? -27.643 15.093 19.953 1.00 92.75 277 ASN 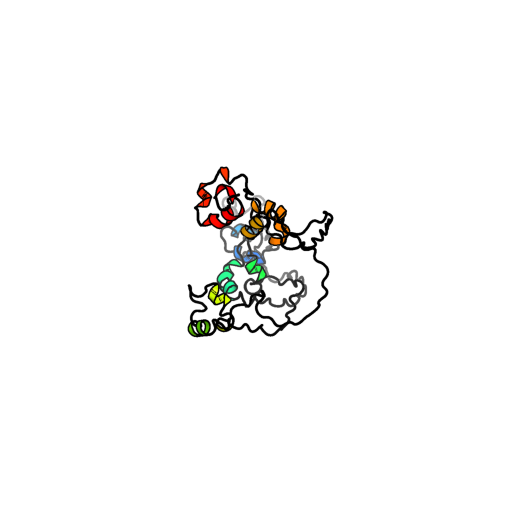A C 1
ATOM 2110 O O . ASN A 1 277 ? -26.684 14.765 20.660 1.00 92.75 277 ASN A O 1
ATOM 2114 N N . PRO A 1 278 ? -28.261 14.192 19.156 1.00 89.75 278 PRO A N 1
ATOM 2115 C CA . PRO A 1 278 ? -28.001 12.747 19.212 1.00 89.75 278 PRO A CA 1
ATOM 2116 C C . PRO A 1 278 ? -26.529 12.306 19.097 1.00 89.75 278 PRO A C 1
ATOM 2118 O O . PRO A 1 278 ? -26.118 11.459 19.887 1.00 89.75 278 PRO A O 1
ATOM 2121 N N . PRO A 1 279 ? -25.690 12.874 18.204 1.00 91.88 279 PRO A N 1
ATOM 2122 C CA . PRO A 1 279 ? -24.283 12.489 18.078 1.00 91.88 279 PRO A CA 1
ATOM 2123 C C . PRO A 1 279 ? -23.445 12.835 19.313 1.00 91.88 279 PRO A C 1
ATOM 2125 O O . PRO A 1 279 ? -22.389 12.248 19.523 1.00 91.88 279 PRO A O 1
ATOM 2128 N N . TYR A 1 280 ? -23.892 13.798 20.123 1.00 88.25 280 TYR A N 1
ATOM 2129 C CA . TYR A 1 280 ? -23.149 14.292 21.283 1.00 88.25 280 TYR A CA 1
ATOM 2130 C C . TYR A 1 280 ? -23.719 13.802 22.610 1.00 88.25 280 TYR A C 1
ATOM 2132 O O . TYR A 1 280 ? -23.091 14.035 23.644 1.00 88.25 280 TYR A O 1
ATOM 2140 N N . TYR A 1 281 ? -24.854 13.097 22.585 1.00 88.94 281 TYR A N 1
ATOM 2141 C CA . TYR A 1 281 ? -25.598 12.665 23.766 1.00 88.94 281 TYR A CA 1
ATOM 2142 C C . TYR A 1 281 ? -24.723 11.901 24.774 1.00 88.94 281 TYR A C 1
ATOM 2144 O O . TYR A 1 281 ? -24.715 12.226 25.960 1.00 88.94 281 TYR A O 1
ATOM 2152 N N . ASP A 1 282 ? -23.905 10.953 24.311 1.00 91.69 282 ASP A N 1
ATOM 2153 C CA . ASP A 1 282 ? -23.029 10.166 25.190 1.00 91.69 282 ASP A CA 1
ATOM 2154 C C . ASP A 1 282 ? -21.922 11.003 25.845 1.00 91.69 282 ASP A C 1
ATOM 2156 O O . ASP A 1 282 ? -21.518 10.744 26.982 1.00 91.69 282 ASP A O 1
ATOM 2160 N N . ILE A 1 283 ? -21.435 12.025 25.138 1.00 89.94 283 ILE A N 1
ATOM 2161 C CA . ILE A 1 283 ? -20.369 12.913 25.612 1.00 89.94 283 ILE A CA 1
ATOM 2162 C C . ILE A 1 283 ? -20.930 13.870 26.665 1.00 89.94 283 ILE A C 1
ATOM 2164 O O . ILE A 1 283 ? -20.355 14.004 27.748 1.00 89.94 283 ILE A O 1
ATOM 2168 N N . VAL A 1 284 ? -22.073 14.501 26.390 1.00 93.06 284 VAL A N 1
ATOM 2169 C CA . VAL A 1 284 ? -22.719 15.432 27.330 1.00 93.06 284 VAL A CA 1
ATOM 2170 C C . VAL A 1 284 ? -23.301 14.714 28.547 1.00 93.06 284 VAL A C 1
ATOM 2172 O O . VAL A 1 284 ? -23.244 15.252 29.650 1.00 93.06 284 VAL A O 1
ATOM 2175 N N . LYS A 1 285 ? -23.751 13.461 28.401 1.00 91.06 285 LYS A N 1
ATOM 2176 C CA . LYS A 1 285 ? -24.195 12.622 29.524 1.00 91.06 285 LYS A CA 1
ATOM 2177 C C . LYS A 1 285 ? -23.076 12.265 30.496 1.00 91.06 285 LYS A C 1
ATOM 2179 O O . LYS A 1 285 ? -23.352 12.013 31.663 1.00 91.06 285 LYS A O 1
ATOM 2184 N N . LYS A 1 286 ? -21.820 12.248 30.050 1.00 90.75 286 LYS A N 1
ATOM 2185 C CA . LYS A 1 286 ? -20.664 12.012 30.927 1.00 90.75 286 LYS A CA 1
ATOM 2186 C C . LYS A 1 286 ? -20.092 13.310 31.479 1.00 90.75 286 LYS A C 1
ATOM 2188 O O . LYS A 1 286 ? -19.837 13.400 32.674 1.00 90.75 286 LYS A O 1
ATOM 2193 N N . ASN A 1 287 ? -19.923 14.310 30.618 1.00 92.38 287 ASN A N 1
ATOM 2194 C CA . ASN A 1 287 ? -19.139 15.499 30.944 1.00 92.38 287 ASN A CA 1
ATOM 2195 C C . ASN A 1 287 ? -19.971 16.698 31.408 1.00 92.38 287 ASN A C 1
ATOM 2197 O O . ASN A 1 287 ? -19.421 17.573 32.067 1.00 92.38 287 ASN A O 1
ATOM 2201 N N . CYS A 1 288 ? -21.264 16.741 31.082 1.00 94.19 288 CYS A N 1
ATOM 2202 C CA . CYS A 1 288 ? -22.155 17.881 31.319 1.00 94.19 288 CYS A CA 1
ATOM 2203 C C . CYS A 1 288 ? -23.424 17.466 32.076 1.00 94.19 288 CYS A C 1
ATOM 2205 O O . CYS A 1 288 ? -24.534 17.896 31.761 1.00 94.19 288 CYS A O 1
ATOM 2207 N N . ARG A 1 289 ? -23.270 16.568 33.054 1.00 92.50 289 ARG A N 1
ATOM 2208 C CA . ARG A 1 289 ? -24.380 15.934 33.776 1.00 92.50 289 ARG A CA 1
ATOM 2209 C C . ARG A 1 289 ? -25.283 16.933 34.488 1.00 92.50 289 ARG A C 1
ATOM 2211 O O . ARG A 1 289 ? -26.496 16.735 34.496 1.00 92.50 289 ARG A O 1
ATOM 2218 N N . LYS A 1 290 ? -24.712 17.988 35.065 1.00 91.38 290 LYS A N 1
ATOM 2219 C CA . LYS A 1 290 ? -25.453 19.023 35.786 1.00 91.38 290 LYS A CA 1
ATOM 2220 C C . LYS A 1 290 ? -26.077 20.012 34.805 1.00 91.38 290 LYS A C 1
ATOM 2222 O O . LYS A 1 290 ? -27.275 20.258 34.898 1.00 91.38 290 LYS A O 1
ATOM 2227 N N . THR A 1 291 ? -25.310 20.520 33.836 1.00 92.38 291 THR A N 1
ATOM 2228 C CA . THR A 1 291 ? -25.828 21.475 32.835 1.00 92.38 291 THR A CA 1
ATOM 2229 C C . THR A 1 291 ? -26.956 20.873 31.990 1.00 92.38 291 THR A C 1
ATOM 2231 O O . THR A 1 291 ? -27.940 21.550 31.708 1.00 92.38 291 THR A O 1
ATOM 2234 N N . CYS A 1 292 ? -26.854 19.594 31.621 1.00 92.69 292 CYS A N 1
ATOM 2235 C CA . CYS A 1 292 ? -27.880 18.902 30.841 1.00 92.69 292 CYS A CA 1
ATOM 2236 C C . CYS A 1 292 ? -28.982 18.248 31.693 1.00 92.69 292 CYS A C 1
ATOM 2238 O O . CYS A 1 292 ? -29.835 17.553 31.143 1.00 92.69 292 CYS A O 1
ATOM 2240 N N . GLY A 1 293 ? -28.969 18.423 33.020 1.00 90.38 293 GLY A N 1
ATOM 2241 C CA . GLY A 1 293 ? -30.008 17.898 33.913 1.00 90.38 293 GLY A CA 1
ATOM 2242 C C . GLY A 1 293 ? -30.044 16.370 34.053 1.00 90.38 293 GLY A C 1
ATOM 2243 O O . GLY A 1 293 ? -31.047 15.818 34.494 1.00 90.38 293 GLY A O 1
ATOM 2244 N N . PHE A 1 294 ? -28.965 15.664 33.702 1.00 90.50 294 PHE A N 1
ATOM 2245 C CA . PHE A 1 294 ? -28.845 14.210 33.895 1.00 90.50 294 PHE A CA 1
ATOM 2246 C C . PHE A 1 294 ? -28.591 13.810 35.348 1.00 90.50 294 PHE A C 1
ATOM 2248 O O . PHE A 1 294 ? -28.651 12.627 35.689 1.00 90.50 294 PHE A O 1
ATOM 2255 N N . CYS A 1 295 ? -28.276 14.777 36.201 1.00 88.00 295 CYS A N 1
ATOM 2256 C CA . CYS A 1 295 ? -28.298 14.603 37.636 1.00 88.00 295 CYS A CA 1
ATOM 2257 C C . CYS A 1 295 ? -28.924 15.825 38.306 1.00 88.00 295 CYS A C 1
ATOM 2259 O O . CYS A 1 295 ? -28.784 16.961 37.854 1.00 88.00 295 CYS A O 1
ATOM 2261 N N . THR A 1 296 ? -29.608 15.563 39.408 1.00 77.00 296 THR A N 1
ATOM 2262 C CA . THR A 1 296 ? -30.110 16.551 40.359 1.00 77.00 296 THR A CA 1
ATOM 2263 C C . THR A 1 296 ? -29.477 16.203 41.698 1.00 77.00 296 THR A C 1
ATOM 2265 O O . THR A 1 296 ? -29.365 15.016 42.010 1.00 77.00 296 THR A O 1
ATOM 2268 N N . GLN A 1 297 ? -29.007 17.201 42.448 1.00 58.56 297 GLN A N 1
ATOM 2269 C CA . GLN A 1 297 ? -28.410 16.960 43.768 1.00 58.56 297 GLN A CA 1
ATOM 2270 C C . GLN A 1 297 ? -29.393 16.245 44.711 1.00 58.56 297 GLN A C 1
ATOM 2272 O O . GLN A 1 297 ? -30.582 16.630 44.713 1.00 58.56 297 GLN A O 1
#

Sequence (297 aa):
MRINCAKTCVYCNDDGSPPTTPEPEECIDTDKDCEVKSGLCRNKNYKSMMLKRCPVTCGFCIVDPTTPKPTTSTESPEITKCFDDPAMAHVCKENAHRCEVEPFKSKHMVKFCKGTCGFPCTPDRNITTTTEAPKQCFDDPTKAQVCKENAHRCEVEPFKTKNMMRFCKGTCGFPCDDDGGSTTTTTTTTTAAPVKKCFDDPAKAHVCKENAHRCNTEPFKKNMITFCKGTCGFPCDDEQPLVTTTTTTTLPPATTTREPCFDLSQDCVNKPQLCTNPPYYDIVKKNCRKTCGFCTQ